Protein AF-X1AN19-F1 (afdb_monomer_lite)

InterPro domains:
  IPR000537 UbiA prenyltransferase [PF01040] (60-237)

Structure (mmCIF, N/CA/C/O backbone):
data_AF-X1AN19-F1
#
_entry.id   AF-X1AN19-F1
#
loop_
_atom_site.group_PDB
_atom_site.id
_atom_site.type_symbol
_atom_site.label_atom_id
_atom_site.label_alt_id
_atom_site.label_comp_id
_atom_site.label_asym_id
_atom_site.label_entity_id
_atom_site.label_seq_id
_atom_site.pdbx_PDB_ins_code
_atom_site.Cartn_x
_atom_site.Cartn_y
_atom_site.Cartn_z
_atom_site.occupancy
_atom_site.B_iso_or_equiv
_atom_site.auth_seq_id
_atom_site.auth_comp_id
_atom_site.auth_asym_id
_atom_site.auth_atom_id
_atom_site.pdbx_PDB_model_num
ATOM 1 N N . MET A 1 1 ? -3.938 0.640 -8.275 1.00 83.88 1 MET A N 1
ATOM 2 C CA . MET A 1 1 ? -2.640 0.939 -7.628 1.00 83.88 1 MET A CA 1
ATOM 3 C C . MET A 1 1 ? -1.463 0.338 -8.385 1.00 83.88 1 MET A C 1
ATOM 5 O O . MET A 1 1 ? -0.622 1.110 -8.818 1.00 83.88 1 MET A O 1
ATOM 9 N N . VAL A 1 2 ? -1.438 -0.974 -8.661 1.00 87.81 2 VAL A N 1
ATOM 10 C CA . VAL A 1 2 ? -0.358 -1.613 -9.455 1.00 87.81 2 VAL A CA 1
ATOM 11 C C . VAL A 1 2 ? -0.103 -0.940 -10.794 1.00 87.81 2 VAL A C 1
ATOM 13 O O . VAL A 1 2 ? 1.037 -0.604 -11.097 1.00 87.81 2 VAL A O 1
ATOM 16 N N . LEU A 1 3 ? -1.167 -0.678 -11.558 1.00 87.00 3 LEU A N 1
ATOM 17 C CA . LEU A 1 3 ? -1.049 -0.024 -12.860 1.00 87.00 3 LEU A CA 1
ATOM 18 C C . LEU A 1 3 ? -0.363 1.341 -12.760 1.00 87.00 3 LEU A C 1
ATOM 20 O O . LEU A 1 3 ? 0.486 1.643 -13.577 1.00 87.00 3 LEU A O 1
ATOM 24 N N . ILE A 1 4 ? -0.659 2.138 -11.732 1.00 83.94 4 ILE A N 1
ATOM 25 C CA . ILE A 1 4 ? -0.050 3.465 -11.558 1.00 83.94 4 ILE A CA 1
ATOM 26 C C . ILE A 1 4 ? 1.459 3.331 -11.318 1.00 83.94 4 ILE A C 1
ATOM 28 O O . ILE A 1 4 ? 2.245 4.014 -11.971 1.00 83.94 4 ILE A O 1
ATOM 32 N N . GLY A 1 5 ? 1.870 2.422 -10.427 1.00 83.44 5 GLY A N 1
ATOM 33 C CA . GLY A 1 5 ? 3.287 2.164 -10.164 1.00 83.44 5 GLY A CA 1
ATOM 34 C C . GLY A 1 5 ? 4.032 1.689 -11.412 1.00 83.44 5 GLY A C 1
ATOM 35 O O . GLY A 1 5 ? 5.100 2.204 -11.729 1.00 83.44 5 GLY A O 1
ATOM 36 N N . LEU A 1 6 ? 3.423 0.763 -12.153 1.00 88.19 6 LEU A N 1
ATOM 37 C CA . LEU A 1 6 ? 3.974 0.181 -13.374 1.00 88.19 6 LEU A CA 1
ATOM 38 C C . LEU A 1 6 ? 4.074 1.211 -14.508 1.00 88.19 6 LEU A C 1
ATOM 40 O O . LEU A 1 6 ? 5.116 1.332 -15.146 1.00 88.19 6 LEU A O 1
ATOM 44 N N . GLU A 1 7 ? 3.019 1.990 -14.741 1.00 84.44 7 GLU A N 1
ATOM 45 C CA . GLU A 1 7 ? 2.990 3.026 -15.778 1.00 84.44 7 GLU A CA 1
ATOM 46 C C . GLU A 1 7 ? 3.994 4.149 -15.491 1.00 84.44 7 GLU A C 1
ATOM 48 O O . GLU A 1 7 ? 4.582 4.701 -16.420 1.00 84.44 7 GLU A O 1
ATOM 53 N N . THR A 1 8 ? 4.247 4.451 -14.215 1.00 82.31 8 THR A N 1
ATOM 54 C CA . THR A 1 8 ? 5.239 5.461 -13.811 1.00 82.31 8 THR A CA 1
ATOM 55 C C . THR A 1 8 ? 6.673 5.002 -14.091 1.00 82.31 8 THR A C 1
ATOM 57 O O . THR A 1 8 ? 7.538 5.823 -14.383 1.00 82.31 8 THR A O 1
ATOM 60 N N . THR A 1 9 ? 6.936 3.693 -14.063 1.00 86.38 9 THR A N 1
ATOM 61 C CA . THR A 1 9 ? 8.270 3.109 -14.295 1.00 86.38 9 THR A CA 1
ATOM 62 C C . THR A 1 9 ? 8.424 2.443 -15.663 1.00 86.38 9 THR A C 1
ATOM 64 O O . THR A 1 9 ? 9.398 1.734 -15.896 1.00 86.38 9 THR A O 1
ATOM 67 N N . ARG A 1 10 ? 7.482 2.655 -16.593 1.00 84.44 10 ARG A N 1
ATOM 68 C CA . ARG A 1 10 ? 7.488 1.995 -17.9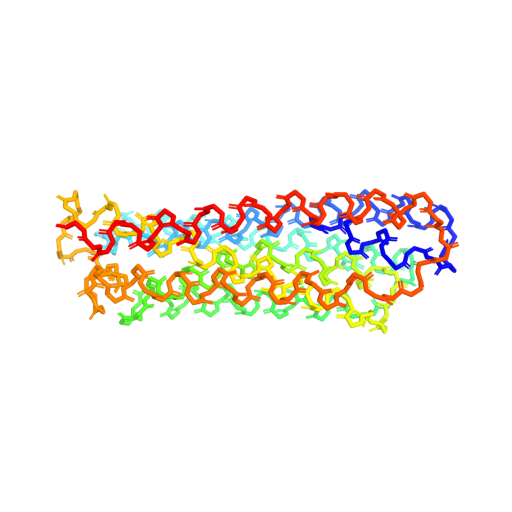14 1.00 84.44 10 ARG A CA 1
ATOM 69 C C . ARG A 1 10 ? 8.548 2.526 -18.884 1.00 84.44 10 ARG A C 1
ATOM 71 O O . ARG A 1 10 ? 8.824 1.887 -19.898 1.00 84.44 10 ARG A O 1
ATOM 78 N N . PHE A 1 11 ? 9.083 3.724 -18.646 1.00 81.81 11 PHE A N 1
ATOM 79 C CA . PHE A 1 11 ? 10.030 4.359 -19.563 1.00 81.81 11 PHE A CA 1
ATOM 80 C C . PHE A 1 11 ? 11.354 3.589 -19.576 1.00 81.81 11 PHE A C 1
ATOM 82 O O . PHE A 1 11 ? 11.909 3.286 -18.527 1.00 81.81 11 PHE A O 1
ATOM 89 N N . GLY A 1 12 ? 11.844 3.244 -20.769 1.00 78.31 12 GLY A N 1
ATOM 90 C CA . GLY A 1 12 ? 13.026 2.388 -20.929 1.00 78.31 12 GLY A CA 1
ATOM 91 C C . GLY A 1 12 ? 12.743 0.884 -20.817 1.00 78.31 12 GLY A C 1
ATOM 92 O O . GLY A 1 12 ? 13.653 0.082 -21.006 1.00 78.31 12 GLY A O 1
ATOM 93 N N . VAL A 1 13 ? 11.489 0.482 -20.579 1.00 85.38 13 VAL A N 1
ATOM 94 C CA . VAL A 1 13 ? 11.066 -0.923 -20.560 1.00 85.38 13 VAL A CA 1
ATOM 95 C C . VAL A 1 13 ? 10.380 -1.271 -21.881 1.00 85.38 13 VAL A C 1
ATOM 97 O O . VAL A 1 13 ? 9.503 -0.552 -22.357 1.00 85.38 13 VAL A O 1
ATOM 100 N N . GLY A 1 14 ? 10.762 -2.394 -22.496 1.00 87.69 14 GLY A N 1
ATOM 101 C CA . GLY A 1 14 ? 10.142 -2.852 -23.742 1.00 87.69 14 GLY A CA 1
ATOM 102 C C . GLY A 1 14 ? 8.632 -3.087 -23.591 1.00 87.69 14 GLY A C 1
ATOM 103 O O . GLY A 1 14 ? 8.189 -3.696 -22.617 1.00 87.69 14 GLY A O 1
ATOM 104 N N . ILE A 1 15 ? 7.837 -2.666 -24.583 1.00 87.25 15 ILE A N 1
ATOM 105 C CA . ILE A 1 15 ? 6.357 -2.722 -24.553 1.00 87.25 15 ILE A CA 1
ATOM 106 C C . ILE A 1 15 ? 5.830 -4.133 -24.237 1.00 87.25 15 ILE A C 1
ATOM 108 O O . ILE A 1 15 ? 4.848 -4.279 -23.511 1.00 87.25 15 ILE A O 1
ATOM 112 N N . GLY A 1 16 ? 6.483 -5.182 -24.752 1.00 89.50 16 GLY A N 1
ATOM 113 C CA . GLY A 1 16 ? 6.118 -6.571 -24.451 1.00 89.50 16 GLY A CA 1
ATOM 114 C C . GLY A 1 16 ? 6.233 -6.907 -22.961 1.00 89.50 16 GLY A C 1
ATOM 115 O O . GLY A 1 16 ? 5.308 -7.478 -22.387 1.00 89.50 16 GLY A O 1
ATOM 116 N N . ARG A 1 17 ? 7.320 -6.469 -22.314 1.00 89.88 17 ARG A N 1
ATOM 117 C CA . ARG A 1 17 ? 7.553 -6.664 -20.876 1.00 89.88 17 ARG A CA 1
ATOM 118 C C . ARG A 1 17 ? 6.556 -5.874 -20.033 1.00 89.88 17 ARG A C 1
ATOM 120 O O . ARG A 1 17 ? 6.001 -6.427 -19.094 1.00 89.88 17 ARG A O 1
ATOM 127 N N . VAL A 1 18 ? 6.250 -4.632 -20.417 1.00 90.81 18 VAL A N 1
ATOM 128 C CA . VAL A 1 18 ? 5.213 -3.816 -19.757 1.00 90.81 18 VAL A CA 1
ATOM 129 C C . VAL A 1 18 ? 3.860 -4.535 -19.775 1.00 90.81 18 VAL A C 1
ATOM 131 O O . VAL A 1 18 ? 3.228 -4.669 -18.731 1.00 90.81 18 VAL A O 1
ATOM 134 N N . LYS A 1 19 ? 3.434 -5.068 -20.930 1.00 92.56 19 LYS A N 1
ATOM 135 C CA . LYS A 1 19 ? 2.165 -5.811 -21.048 1.00 92.56 19 LYS A CA 1
ATOM 136 C C . LYS A 1 19 ? 2.127 -7.040 -20.141 1.00 92.56 19 LYS A C 1
ATOM 138 O O . LYS A 1 19 ? 1.146 -7.248 -19.436 1.00 92.56 19 LYS A O 1
ATOM 143 N N . ILE A 1 20 ? 3.193 -7.837 -20.137 1.00 93.94 20 ILE A N 1
ATOM 144 C CA . ILE A 1 20 ? 3.296 -9.028 -19.284 1.00 93.94 20 ILE A CA 1
ATOM 145 C C . ILE A 1 20 ? 3.242 -8.639 -17.801 1.00 93.94 20 ILE A C 1
ATOM 147 O O . ILE A 1 20 ? 2.456 -9.219 -17.050 1.00 93.94 20 ILE A O 1
ATOM 151 N N . ASN A 1 21 ? 3.990 -7.605 -17.407 1.00 95.12 21 ASN A N 1
ATOM 152 C CA . ASN A 1 21 ? 3.989 -7.082 -16.044 1.00 95.12 21 ASN A CA 1
ATOM 153 C C . ASN A 1 21 ? 2.599 -6.583 -15.622 1.00 95.12 21 ASN A C 1
ATOM 155 O O . ASN A 1 21 ? 2.219 -6.757 -14.467 1.00 95.12 21 ASN A O 1
ATOM 159 N N . VAL A 1 22 ? 1.817 -6.004 -16.540 1.00 94.44 22 VAL A N 1
ATOM 160 C CA . VAL A 1 22 ? 0.433 -5.590 -16.264 1.00 94.44 22 VAL A CA 1
ATOM 161 C C . VAL A 1 22 ? -0.437 -6.801 -15.937 1.00 94.44 22 VAL A C 1
ATOM 163 O O . VAL A 1 22 ? -1.147 -6.769 -14.931 1.00 94.44 22 VAL A O 1
ATOM 166 N N . TYR A 1 23 ? -0.367 -7.870 -16.735 1.00 94.94 23 TYR A N 1
ATOM 167 C CA . TYR A 1 23 ? -1.176 -9.073 -16.519 1.00 94.94 23 TYR A CA 1
ATOM 168 C C . TYR A 1 23 ? -0.782 -9.813 -15.239 1.00 94.94 23 TYR A C 1
ATOM 170 O O . TYR A 1 23 ? -1.613 -9.980 -14.344 1.00 94.94 23 TYR A O 1
ATOM 178 N N . TYR A 1 24 ? 0.484 -10.220 -15.123 1.00 95.75 24 TYR A N 1
ATOM 179 C CA . TYR A 1 24 ? 0.959 -10.973 -13.962 1.00 95.75 24 TYR A CA 1
ATOM 180 C C . TYR A 1 24 ? 0.938 -10.121 -12.698 1.00 95.75 24 TYR A C 1
ATOM 182 O O . TYR A 1 24 ? 0.422 -10.562 -11.676 1.00 95.75 24 TYR A O 1
ATOM 190 N N . GLY A 1 25 ? 1.438 -8.887 -12.764 1.00 95.00 25 GLY A N 1
ATOM 191 C CA . GLY A 1 25 ? 1.498 -7.990 -11.614 1.00 95.00 25 GLY A CA 1
ATOM 192 C C . GLY A 1 25 ? 0.122 -7.678 -11.037 1.00 95.00 25 GLY A C 1
ATOM 193 O O . GLY A 1 25 ? -0.075 -7.766 -9.827 1.00 95.00 25 GLY A O 1
ATOM 194 N N . SER A 1 26 ? -0.862 -7.364 -11.885 1.00 95.19 26 SER A N 1
ATOM 195 C CA . SER A 1 26 ? -2.222 -7.093 -11.402 1.00 95.19 26 SER A CA 1
ATOM 196 C C . SER A 1 26 ? -2.858 -8.342 -10.794 1.00 95.19 26 SER A C 1
ATOM 198 O O . SER A 1 26 ? -3.479 -8.252 -9.737 1.00 95.19 26 SER A O 1
ATOM 200 N N . PHE A 1 27 ? -2.673 -9.508 -11.419 1.00 96.50 27 PHE A N 1
ATOM 201 C CA . PHE A 1 27 ? -3.235 -10.762 -10.923 1.00 96.50 27 PHE A CA 1
ATOM 202 C C . PHE A 1 27 ? -2.618 -11.192 -9.585 1.00 96.50 27 PHE A C 1
ATOM 204 O O . PHE A 1 27 ? -3.345 -11.472 -8.633 1.00 96.50 27 PHE A O 1
ATOM 211 N N . ILE A 1 28 ? -1.286 -11.156 -9.477 1.00 96.69 28 ILE A N 1
ATOM 212 C CA . ILE A 1 28 ? -0.553 -11.443 -8.236 1.00 96.69 28 ILE A CA 1
ATOM 213 C C . ILE A 1 28 ? -1.021 -10.504 -7.119 1.00 96.69 28 ILE A C 1
ATOM 215 O O . ILE A 1 28 ? -1.342 -10.962 -6.023 1.00 96.69 28 ILE A O 1
ATOM 219 N N . PHE A 1 29 ? -1.138 -9.203 -7.403 1.00 95.12 29 PHE A N 1
ATOM 220 C CA . PHE A 1 29 ? -1.606 -8.227 -6.421 1.00 95.12 29 PHE A CA 1
ATOM 221 C C . PHE A 1 29 ? -3.043 -8.474 -5.953 1.00 95.12 29 PHE A C 1
ATOM 223 O O . PHE A 1 29 ? -3.323 -8.305 -4.771 1.00 95.12 29 PHE A O 1
ATOM 230 N N . VAL A 1 30 ? -3.956 -8.894 -6.835 1.00 94.62 30 VAL A N 1
ATOM 231 C CA . VAL A 1 30 ? -5.330 -9.238 -6.431 1.00 94.62 30 VAL A CA 1
ATOM 232 C C . VAL A 1 30 ? -5.329 -10.409 -5.448 1.00 94.62 30 VAL A C 1
ATOM 234 O O . VAL A 1 30 ? -6.004 -10.332 -4.427 1.00 94.62 30 VAL A O 1
ATOM 237 N N . LEU A 1 31 ? -4.544 -11.461 -5.697 1.00 95.56 31 LEU A N 1
ATOM 238 C CA . LEU A 1 31 ? -4.446 -12.611 -4.785 1.00 95.56 31 LEU A CA 1
ATOM 239 C C . LEU A 1 31 ? -3.883 -12.213 -3.409 1.00 95.56 31 LEU A C 1
ATOM 241 O O . LEU A 1 31 ? -4.396 -12.624 -2.371 1.00 95.56 31 LEU A O 1
ATOM 245 N N . ILE A 1 32 ? -2.863 -11.358 -3.410 1.00 94.12 32 ILE A N 1
ATOM 246 C CA . ILE A 1 32 ? -2.268 -10.716 -2.228 1.00 94.12 32 ILE A CA 1
ATOM 247 C C . ILE A 1 32 ? -3.304 -9.900 -1.456 1.00 94.12 32 ILE A C 1
ATOM 249 O O . ILE A 1 32 ? -3.436 -10.059 -0.244 1.00 94.12 32 ILE A O 1
ATOM 253 N N . ALA A 1 33 ? -4.079 -9.068 -2.150 1.00 91.75 33 ALA A N 1
ATOM 254 C CA . ALA A 1 33 ? -5.129 -8.264 -1.540 1.00 91.75 33 ALA A CA 1
ATOM 255 C C . ALA A 1 33 ? -6.236 -9.146 -0.943 1.00 91.75 33 ALA A C 1
ATOM 257 O O . ALA A 1 33 ? -6.665 -8.895 0.180 1.00 91.75 33 ALA A O 1
ATOM 258 N N . ILE A 1 34 ? -6.654 -10.210 -1.640 1.00 92.62 34 ILE A N 1
ATOM 259 C CA . ILE A 1 34 ? -7.619 -11.192 -1.120 1.00 92.62 34 ILE A CA 1
ATOM 260 C C . ILE A 1 34 ? -7.079 -11.832 0.160 1.00 92.62 34 ILE A C 1
ATOM 262 O O . ILE A 1 34 ? -7.773 -11.825 1.174 1.00 92.62 34 ILE A O 1
ATOM 266 N N . SER A 1 35 ? -5.834 -12.319 0.146 1.00 93.38 35 SER A N 1
ATOM 267 C CA . SER A 1 35 ? -5.190 -12.874 1.341 1.00 93.38 35 SER A CA 1
ATOM 268 C C . SER A 1 35 ? -5.214 -11.884 2.508 1.00 93.38 35 SER A C 1
ATOM 270 O O . SER A 1 35 ? -5.641 -12.236 3.607 1.00 93.38 35 SER A O 1
ATOM 272 N N . GLY A 1 36 ? -4.822 -10.630 2.274 1.00 90.19 36 GLY A N 1
ATOM 273 C CA . GLY A 1 36 ? -4.802 -9.619 3.325 1.00 90.19 36 GLY A CA 1
ATOM 274 C C . GLY A 1 36 ? -6.179 -9.253 3.864 1.00 90.19 36 GLY A C 1
ATOM 275 O O . GLY A 1 36 ? -6.334 -9.075 5.071 1.00 90.19 36 GLY A O 1
ATOM 276 N N . MET A 1 37 ? -7.201 -9.217 3.009 1.00 89.69 37 MET A N 1
ATOM 277 C CA . MET A 1 37 ? -8.582 -8.998 3.441 1.00 89.69 37 MET A CA 1
ATOM 278 C C . MET A 1 37 ? -9.105 -10.143 4.316 1.00 89.69 37 MET A C 1
ATOM 280 O O . MET A 1 37 ? -9.861 -9.891 5.253 1.00 89.69 37 MET A O 1
ATOM 284 N N . ILE A 1 38 ? -8.667 -11.381 4.068 1.00 90.38 38 ILE A N 1
ATOM 285 C CA . ILE A 1 38 ? -8.981 -12.534 4.924 1.00 90.38 38 ILE A CA 1
ATOM 286 C C . ILE A 1 38 ? -8.323 -12.376 6.307 1.00 90.38 38 ILE A C 1
ATOM 288 O O . ILE A 1 38 ? -8.979 -12.603 7.323 1.00 90.38 38 ILE A O 1
ATOM 292 N N . VAL A 1 39 ? -7.067 -11.911 6.374 1.00 87.62 39 VAL A N 1
ATOM 293 C CA . VAL A 1 39 ? -6.401 -11.592 7.655 1.00 87.62 39 VAL A CA 1
ATOM 294 C C . VAL A 1 39 ? -7.172 -10.515 8.422 1.00 87.62 39 VAL A C 1
ATOM 296 O O . VAL A 1 39 ? -7.437 -10.667 9.612 1.00 87.62 39 VAL A O 1
ATOM 299 N N . VAL A 1 40 ? -7.584 -9.445 7.739 1.00 85.75 40 VAL A N 1
ATOM 300 C CA . VAL A 1 40 ? -8.386 -8.361 8.330 1.00 85.75 40 VAL A CA 1
ATOM 301 C C . VAL A 1 40 ? -9.725 -8.875 8.859 1.00 85.75 40 VAL A C 1
ATOM 303 O O . VAL A 1 40 ? -10.151 -8.458 9.934 1.00 85.75 40 VAL A O 1
ATOM 306 N N . PHE A 1 41 ? -10.387 -9.780 8.134 1.00 84.81 41 PHE A N 1
ATOM 307 C CA . PHE A 1 41 ? -11.631 -10.405 8.585 1.00 84.81 41 PHE A CA 1
ATOM 308 C C . PHE A 1 41 ? -11.430 -11.159 9.907 1.00 84.81 41 PHE A C 1
ATOM 310 O O . PHE A 1 41 ? -12.198 -10.967 10.848 1.00 84.81 41 PHE A O 1
ATOM 317 N N . LEU A 1 42 ? -10.343 -11.926 10.018 1.00 81.94 42 LEU A N 1
ATOM 318 C CA . LEU A 1 42 ? -10.014 -12.684 11.225 1.00 81.94 42 LEU A CA 1
ATOM 319 C C . LEU A 1 42 ? -9.666 -11.792 12.428 1.00 81.94 42 LEU A C 1
ATOM 321 O O . LEU A 1 42 ? -9.943 -12.166 13.566 1.00 81.94 42 LEU A O 1
ATOM 325 N N . LEU A 1 43 ? -9.087 -10.610 12.192 1.00 77.56 43 LEU A N 1
ATOM 326 C CA . LEU A 1 43 ? -8.814 -9.624 13.246 1.00 77.56 43 LEU A CA 1
ATOM 327 C C . LEU A 1 43 ? -10.087 -8.954 13.789 1.00 77.56 43 LEU A C 1
ATOM 329 O O . LEU A 1 43 ? -10.090 -8.500 14.935 1.00 77.56 43 LEU A O 1
ATOM 333 N N . LYS A 1 44 ? -11.160 -8.892 12.988 1.00 74.69 44 LYS A N 1
ATOM 334 C CA . LYS A 1 44 ? -12.452 -8.326 13.407 1.00 74.69 44 LYS A CA 1
ATOM 335 C C . LYS A 1 44 ? -13.269 -9.283 14.275 1.00 74.69 44 LYS A C 1
ATOM 337 O O . LYS A 1 44 ? -14.029 -8.826 15.125 1.00 74.69 44 LYS A O 1
ATOM 342 N N . GLU A 1 45 ? -13.155 -10.593 14.067 1.00 68.38 45 GLU A N 1
ATOM 343 C CA . GLU A 1 45 ? -13.954 -11.569 14.814 1.00 68.38 45 GLU A CA 1
ATOM 344 C C . GLU A 1 45 ? -13.471 -11.740 16.267 1.00 68.38 45 GLU A C 1
ATOM 346 O O . GLU A 1 45 ? -12.273 -11.780 16.555 1.00 68.38 45 GLU A O 1
ATOM 351 N N . LYS A 1 46 ? -14.420 -11.858 17.211 1.00 60.72 46 LYS A N 1
ATOM 352 C CA . LYS A 1 46 ? -14.111 -12.245 18.598 1.00 60.72 46 LYS A CA 1
ATOM 353 C C . LYS A 1 46 ? -13.512 -13.658 18.627 1.00 60.72 46 LYS A C 1
ATOM 355 O O . LYS A 1 46 ? -13.979 -14.513 17.870 1.00 60.72 46 LYS A O 1
ATOM 360 N N . PRO A 1 47 ? -12.591 -13.954 19.564 1.00 58.94 47 PRO A N 1
ATOM 361 C CA . PRO A 1 47 ? -12.292 -15.338 19.905 1.00 58.94 47 PRO A CA 1
ATOM 362 C C . PRO A 1 47 ? -13.595 -16.008 20.366 1.00 58.94 47 PRO A C 1
ATOM 364 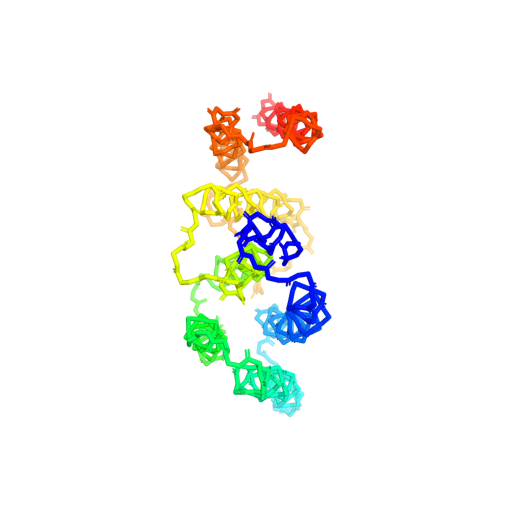O O . PRO A 1 47 ? -14.263 -15.537 21.286 1.00 58.94 47 PRO A O 1
ATOM 367 N N . ARG A 1 48 ? -13.999 -17.059 19.659 1.00 58.38 48 ARG A N 1
ATOM 368 C CA . ARG A 1 48 ? -15.216 -17.842 19.911 1.00 58.38 48 ARG A CA 1
ATOM 369 C C . ARG A 1 48 ? -14.823 -19.232 20.440 1.00 58.38 48 ARG A C 1
ATOM 371 O O . ARG A 1 48 ? -13.674 -19.641 20.280 1.00 58.38 48 ARG A O 1
ATOM 378 N N . ASP A 1 49 ? -15.787 -19.939 21.038 1.00 60.81 49 ASP A N 1
ATOM 379 C CA . ASP A 1 49 ? -15.669 -21.307 21.583 1.00 60.81 49 ASP A CA 1
ATOM 380 C C . ASP A 1 49 ? -14.954 -22.306 20.650 1.00 60.81 49 ASP A C 1
ATOM 382 O O . ASP A 1 49 ? -14.808 -22.067 19.453 1.00 60.81 49 ASP A O 1
ATOM 386 N N . GLU A 1 50 ? -14.577 -23.486 21.161 1.00 60.44 50 GLU A N 1
ATOM 387 C CA . GLU A 1 50 ? -13.829 -24.539 20.439 1.00 60.44 50 GLU A CA 1
ATOM 388 C C . GLU A 1 50 ? -14.285 -24.810 18.990 1.00 60.44 50 GLU A C 1
ATOM 390 O O . GLU A 1 50 ? -13.444 -25.026 18.114 1.00 60.44 50 GLU A O 1
ATOM 395 N N . LYS A 1 51 ? -15.592 -24.741 18.687 1.00 59.03 51 LYS A N 1
ATOM 396 C CA . LYS A 1 51 ? -16.109 -24.881 17.309 1.00 59.03 51 LYS A CA 1
ATOM 397 C C . LYS A 1 51 ? -15.600 -23.798 16.356 1.00 59.03 51 LYS A C 1
ATOM 399 O O . LYS A 1 51 ? -15.343 -24.089 15.191 1.00 59.03 51 LYS A O 1
ATOM 404 N N . ALA A 1 52 ? -15.419 -22.570 16.815 1.00 65.25 52 ALA A N 1
ATOM 405 C CA . ALA A 1 52 ? -14.928 -21.479 15.987 1.00 65.25 52 ALA A CA 1
ATOM 406 C C . ALA A 1 52 ? -13.421 -21.539 15.726 1.00 65.25 52 ALA A C 1
ATOM 408 O O . ALA A 1 52 ? -12.972 -21.050 14.694 1.00 65.25 52 ALA A O 1
ATOM 409 N N . ARG A 1 53 ? -12.653 -22.236 16.572 1.00 70.75 53 ARG A N 1
ATOM 410 C CA . ARG A 1 53 ? -11.229 -22.498 16.314 1.00 70.75 53 ARG A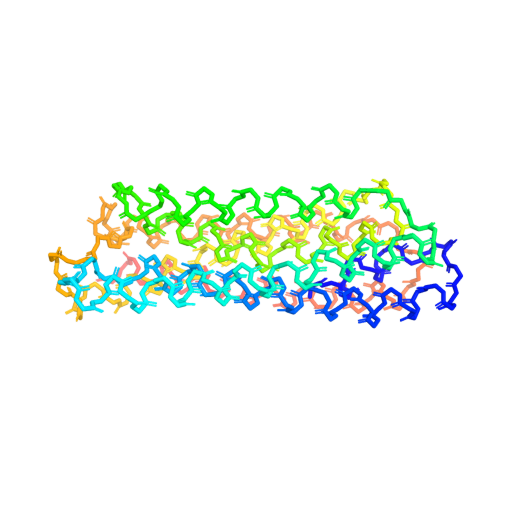 CA 1
ATOM 411 C C . ARG A 1 53 ? -11.014 -23.306 15.028 1.00 70.75 53 ARG A C 1
ATOM 413 O O . ARG A 1 53 ? -10.013 -23.124 14.339 1.00 70.75 53 ARG A O 1
ATOM 420 N N . SER A 1 54 ? -11.973 -24.168 14.676 1.00 74.44 54 SER A N 1
ATOM 421 C CA . SER A 1 54 ? -11.958 -24.896 13.400 1.00 74.44 54 SER A CA 1
ATOM 422 C C . SER A 1 54 ? -12.199 -23.977 12.194 1.00 74.44 54 SER A C 1
ATOM 424 O O . SER A 1 54 ? -11.546 -24.134 11.165 1.00 74.44 54 SER A O 1
ATOM 426 N N . ILE A 1 55 ? -13.067 -22.971 12.340 1.00 78.75 55 ILE A N 1
ATOM 427 C CA . ILE A 1 55 ? -13.363 -21.976 11.301 1.00 78.75 55 ILE A CA 1
ATOM 428 C C . ILE A 1 55 ? -12.158 -21.050 11.101 1.00 78.75 55 ILE A C 1
ATOM 430 O O . ILE A 1 55 ? -11.748 -20.824 9.965 1.00 78.75 55 ILE A O 1
ATOM 434 N N . ASP A 1 56 ? -11.529 -20.600 12.189 1.00 82.69 56 ASP A N 1
ATOM 435 C CA . ASP A 1 56 ? -10.297 -19.805 12.145 1.00 82.69 56 ASP A CA 1
ATOM 436 C C . ASP A 1 56 ? -9.184 -20.511 11.365 1.00 82.69 56 ASP A C 1
ATOM 438 O O . ASP A 1 56 ? -8.548 -19.909 10.504 1.00 82.69 56 ASP A O 1
ATOM 442 N N . MET A 1 57 ? -8.970 -21.806 11.619 1.00 84.19 57 MET A N 1
ATOM 443 C CA . MET A 1 57 ? -7.973 -22.602 10.894 1.00 84.19 57 MET A CA 1
ATOM 444 C C . MET A 1 57 ? -8.264 -22.664 9.394 1.00 84.19 57 MET A C 1
ATOM 446 O O . MET A 1 57 ? -7.340 -22.564 8.586 1.00 84.19 57 MET A O 1
ATOM 450 N N . VAL A 1 58 ? -9.535 -22.787 9.002 1.00 87.44 58 VAL A N 1
ATOM 451 C CA . VAL A 1 58 ? -9.940 -22.754 7.590 1.00 87.44 58 VAL A CA 1
ATOM 452 C C . VAL A 1 58 ? -9.641 -21.383 6.977 1.00 87.44 58 VAL A C 1
ATOM 454 O O . VAL A 1 58 ? -9.026 -21.315 5.915 1.00 87.44 58 VAL A O 1
ATOM 457 N N . ILE A 1 59 ? -9.996 -20.294 7.662 1.00 87.56 59 ILE A N 1
ATOM 458 C CA . ILE A 1 59 ? -9.739 -18.911 7.225 1.00 87.56 59 ILE A CA 1
ATOM 459 C C . ILE A 1 59 ? -8.232 -18.659 7.053 1.00 87.56 59 ILE A C 1
ATOM 461 O O . ILE A 1 59 ? -7.800 -18.171 6.006 1.00 87.56 59 ILE A O 1
ATOM 465 N N . ILE A 1 60 ? -7.419 -19.052 8.039 1.00 89.94 60 ILE A N 1
ATOM 466 C CA . ILE A 1 60 ? -5.952 -18.952 7.991 1.00 89.94 60 ILE A CA 1
ATOM 467 C C . ILE A 1 60 ? -5.402 -19.756 6.812 1.00 89.94 60 ILE A C 1
ATOM 469 O O . ILE A 1 60 ? -4.562 -19.254 6.066 1.00 89.94 60 ILE A O 1
ATOM 473 N N . THR A 1 61 ? -5.902 -20.976 6.608 1.00 91.94 61 THR A N 1
ATOM 474 C CA . THR A 1 61 ? -5.475 -21.839 5.500 1.00 91.94 61 THR A CA 1
ATOM 475 C C . THR A 1 61 ? -5.786 -21.198 4.150 1.00 91.94 61 THR A C 1
ATOM 477 O O . THR A 1 61 ? -4.924 -21.191 3.275 1.00 91.94 61 THR A O 1
ATOM 480 N N . PHE A 1 62 ? -6.968 -20.598 3.975 1.00 93.44 62 PHE A N 1
ATOM 481 C CA . PHE A 1 62 ? -7.306 -19.875 2.747 1.00 93.44 62 PHE A CA 1
ATOM 482 C C . PHE A 1 62 ? -6.416 -18.649 2.530 1.00 93.44 62 PHE A C 1
ATOM 484 O O . PHE A 1 62 ? -5.914 -18.466 1.423 1.00 93.44 62 PHE A O 1
ATOM 491 N N . SER A 1 63 ? -6.168 -17.837 3.564 1.00 93.12 63 SER A N 1
ATOM 492 C CA . SER A 1 63 ? -5.239 -16.701 3.463 1.00 93.12 63 SER A CA 1
ATOM 493 C C . SER A 1 63 ? -3.840 -17.165 3.043 1.00 93.12 63 SER A C 1
ATOM 495 O O . SER A 1 63 ? -3.297 -16.678 2.049 1.00 93.12 63 SER A O 1
ATOM 497 N N . ALA A 1 64 ? -3.295 -18.177 3.723 1.00 94.50 64 ALA A N 1
ATOM 498 C CA . ALA A 1 64 ? -1.992 -18.751 3.403 1.00 94.50 64 ALA A CA 1
ATOM 499 C C . ALA A 1 64 ? -1.947 -19.346 1.986 1.00 94.50 64 ALA A C 1
ATOM 501 O O . ALA A 1 64 ? -0.948 -19.181 1.290 1.00 94.50 64 ALA A O 1
ATOM 502 N N . LEU A 1 65 ? -3.030 -19.984 1.531 1.00 96.31 65 LEU A N 1
ATOM 503 C CA . LEU A 1 65 ? -3.152 -20.526 0.179 1.00 96.31 65 LEU A CA 1
ATOM 504 C C . LEU A 1 65 ? -3.108 -19.415 -0.876 1.00 96.31 65 LEU A C 1
ATOM 506 O O . LEU A 1 65 ? -2.309 -19.497 -1.807 1.00 96.31 65 LEU A O 1
ATOM 510 N N . PHE A 1 66 ? -3.921 -18.364 -0.730 1.00 96.44 66 PHE A N 1
ATOM 511 C CA . PHE A 1 66 ? -3.926 -17.234 -1.665 1.00 96.44 66 PHE A CA 1
ATOM 512 C C . PHE A 1 66 ? -2.568 -16.535 -1.711 1.00 96.44 66 PHE A C 1
ATOM 514 O O . PHE A 1 66 ? -2.057 -16.264 -2.799 1.00 96.44 66 PHE A O 1
ATOM 521 N N . TYR A 1 67 ? -1.952 -16.302 -0.548 1.00 96.31 67 TYR A N 1
ATOM 522 C CA . TYR A 1 67 ? -0.606 -15.746 -0.476 1.00 96.31 67 TYR A CA 1
ATOM 523 C C . TYR A 1 67 ? 0.431 -16.665 -1.133 1.00 96.31 67 TYR A C 1
ATOM 525 O O . TYR A 1 67 ? 1.241 -16.200 -1.929 1.00 96.31 67 TYR A O 1
ATOM 533 N N . GLY A 1 68 ? 0.392 -17.968 -0.847 1.00 97.38 68 GLY A N 1
ATOM 534 C CA . GLY A 1 68 ? 1.321 -18.954 -1.397 1.00 97.38 68 GLY A CA 1
ATOM 535 C C . GLY A 1 68 ? 1.233 -19.061 -2.919 1.00 97.38 68 GLY A C 1
ATOM 536 O O . GLY A 1 68 ? 2.263 -19.058 -3.591 1.00 97.38 68 GLY A O 1
ATOM 537 N N . ILE A 1 69 ? 0.016 -19.067 -3.476 1.00 97.75 69 ILE A N 1
ATOM 538 C CA . ILE A 1 69 ? -0.204 -19.023 -4.930 1.00 97.75 69 ILE A CA 1
ATOM 539 C C . ILE A 1 69 ? 0.346 -17.715 -5.504 1.00 97.75 69 ILE A C 1
ATOM 541 O O . ILE A 1 69 ? 1.067 -17.742 -6.500 1.00 97.75 69 ILE A O 1
ATOM 545 N N . ALA A 1 70 ? 0.055 -16.573 -4.876 1.00 97.25 70 ALA A N 1
ATOM 546 C CA . ALA A 1 70 ? 0.540 -15.277 -5.342 1.00 97.25 70 ALA A CA 1
ATOM 547 C C . ALA A 1 70 ? 2.073 -15.192 -5.329 1.00 97.25 70 ALA A C 1
ATOM 549 O O . ALA A 1 70 ? 2.677 -14.736 -6.299 1.00 97.25 70 ALA A O 1
ATOM 550 N N . PHE A 1 71 ? 2.705 -15.668 -4.255 1.00 97.56 71 PHE A N 1
ATOM 551 C CA . PHE A 1 71 ? 4.154 -15.689 -4.106 1.00 97.56 71 PHE A CA 1
ATOM 552 C C . PHE A 1 71 ? 4.803 -16.662 -5.096 1.00 97.56 71 PHE A C 1
ATOM 554 O O . PHE A 1 71 ? 5.772 -16.302 -5.758 1.00 97.56 71 PHE A O 1
ATOM 561 N N . GLY A 1 72 ? 4.239 -17.860 -5.277 1.00 97.75 72 GLY A N 1
ATOM 562 C CA . GLY A 1 72 ? 4.704 -18.826 -6.276 1.00 97.75 72 GLY A CA 1
ATOM 563 C C . GLY A 1 72 ? 4.611 -18.285 -7.705 1.00 97.75 72 GLY A C 1
ATOM 564 O O . GLY A 1 72 ? 5.570 -18.388 -8.470 1.00 97.75 72 GLY A O 1
ATOM 565 N N . LEU A 1 73 ? 3.499 -17.625 -8.048 1.00 97.69 73 LEU A N 1
ATOM 566 C CA . LEU A 1 73 ? 3.343 -16.933 -9.329 1.00 97.69 73 LEU A CA 1
ATOM 567 C C . LEU A 1 73 ? 4.331 -15.778 -9.483 1.00 97.69 73 LEU A C 1
ATOM 569 O O . LEU A 1 73 ? 4.845 -15.575 -10.579 1.00 97.69 73 LEU A O 1
ATOM 573 N N . ALA A 1 74 ? 4.628 -15.043 -8.410 1.00 97.31 74 ALA A N 1
ATOM 574 C CA . ALA A 1 74 ? 5.634 -13.991 -8.438 1.00 97.31 74 ALA A CA 1
ATOM 575 C C . ALA A 1 74 ? 7.037 -14.548 -8.685 1.00 97.31 74 ALA A C 1
ATOM 577 O O . ALA A 1 74 ? 7.751 -14.002 -9.518 1.00 97.31 74 ALA A O 1
ATOM 578 N N . VAL A 1 75 ? 7.413 -15.653 -8.031 1.00 98.00 75 VAL A N 1
ATOM 579 C CA . VAL A 1 75 ? 8.692 -16.342 -8.267 1.00 98.00 75 VAL A CA 1
ATOM 580 C C . VAL A 1 75 ? 8.786 -16.807 -9.718 1.00 98.00 75 VAL A C 1
ATOM 582 O O . VAL A 1 75 ? 9.773 -16.512 -10.389 1.00 98.00 75 VAL A O 1
ATOM 585 N N . TYR A 1 76 ? 7.741 -17.468 -10.227 1.00 97.62 76 TYR A N 1
ATOM 586 C CA . TYR A 1 76 ? 7.679 -17.873 -11.630 1.00 97.62 76 TYR A CA 1
ATOM 587 C C . TYR A 1 76 ? 7.815 -16.672 -12.572 1.00 97.62 76 TYR A C 1
ATOM 589 O O . TYR A 1 76 ? 8.644 -16.698 -13.474 1.00 97.62 76 TYR A O 1
ATOM 597 N N . HIS A 1 77 ? 7.050 -15.604 -12.341 1.00 96.69 77 HIS A N 1
ATOM 598 C CA . HIS A 1 77 ? 7.078 -14.388 -13.149 1.00 96.69 77 HIS A CA 1
ATOM 599 C C . HIS A 1 77 ? 8.467 -13.728 -13.138 1.00 96.69 77 HIS A C 1
ATOM 601 O O . HIS A 1 77 ? 8.982 -13.362 -14.193 1.00 96.69 77 HIS A O 1
ATOM 607 N N . THR A 1 78 ? 9.111 -13.642 -11.971 1.00 96.44 78 THR A N 1
ATOM 608 C CA . THR A 1 78 ? 10.466 -13.098 -11.832 1.00 96.44 78 THR A CA 1
ATOM 609 C C . THR A 1 78 ? 11.490 -13.923 -12.605 1.00 96.44 78 THR A C 1
ATOM 611 O O . THR A 1 78 ? 12.292 -13.347 -13.334 1.00 96.44 78 THR A O 1
ATOM 614 N N . ILE A 1 79 ? 11.447 -15.254 -12.507 1.00 96.69 79 ILE A N 1
ATOM 615 C CA . ILE A 1 79 ? 12.398 -16.137 -13.199 1.00 96.69 79 ILE A CA 1
ATOM 616 C C . ILE A 1 79 ? 12.133 -16.157 -14.711 1.00 96.69 79 ILE A C 1
ATOM 618 O O . ILE A 1 79 ? 13.055 -15.965 -15.501 1.00 96.69 79 ILE A O 1
ATOM 622 N N . ALA A 1 80 ? 10.879 -16.354 -15.127 1.00 95.69 80 ALA A N 1
ATOM 623 C CA . ALA A 1 80 ? 10.502 -16.518 -16.531 1.00 95.69 80 ALA A CA 1
ATOM 624 C C . ALA A 1 80 ? 10.762 -15.261 -17.376 1.00 95.69 80 ALA A C 1
ATOM 626 O O . ALA A 1 80 ? 11.080 -15.374 -18.558 1.00 95.69 80 ALA A O 1
ATOM 627 N N . TYR A 1 81 ? 10.650 -14.072 -16.775 1.00 92.94 81 TYR A N 1
ATOM 628 C CA . TYR A 1 81 ? 10.839 -12.791 -17.462 1.00 92.94 81 TYR A CA 1
ATOM 629 C C . TYR A 1 81 ? 12.080 -12.022 -16.996 1.00 92.94 81 TYR A C 1
ATOM 631 O O . TYR A 1 81 ? 12.225 -10.845 -17.332 1.00 92.94 81 TYR A O 1
ATOM 639 N N . ASN A 1 82 ? 12.977 -12.688 -16.256 1.00 91.62 82 ASN A N 1
ATOM 640 C CA . ASN A 1 82 ? 14.234 -12.138 -15.747 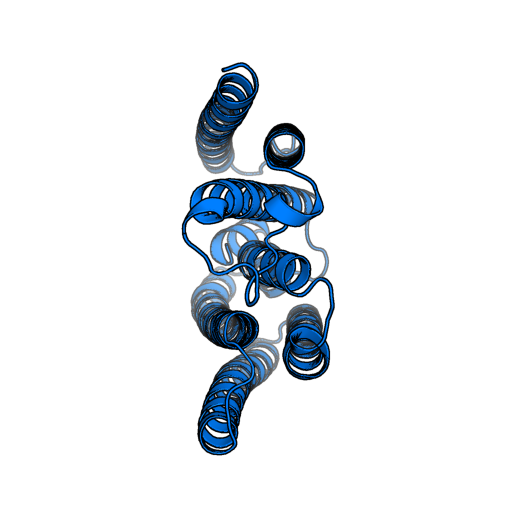1.00 91.62 82 ASN A CA 1
ATOM 641 C C . ASN A 1 82 ? 14.048 -10.764 -15.071 1.00 91.62 82 ASN A C 1
ATOM 643 O O . ASN A 1 82 ? 14.685 -9.769 -15.432 1.00 91.62 82 ASN A O 1
ATOM 647 N N . LEU A 1 83 ? 13.091 -10.693 -14.141 1.00 91.88 83 LEU A N 1
ATOM 648 C CA . LEU A 1 83 ? 12.850 -9.498 -13.336 1.00 91.88 83 LEU A CA 1
ATOM 649 C C . LEU A 1 83 ? 13.853 -9.424 -12.182 1.00 91.88 83 LEU A C 1
ATOM 651 O O . LEU A 1 83 ? 14.428 -10.423 -11.756 1.00 91.88 83 LEU A O 1
ATOM 655 N N . GLU A 1 84 ? 14.032 -8.225 -11.642 1.00 90.62 84 GLU A N 1
ATOM 656 C CA . GLU A 1 84 ? 14.862 -8.017 -10.458 1.00 90.62 84 GLU A CA 1
ATOM 657 C C . GLU A 1 84 ? 14.150 -8.540 -9.202 1.00 90.62 84 GLU A C 1
ATOM 659 O O . GLU A 1 84 ? 12.923 -8.543 -9.121 1.00 90.62 84 GLU A O 1
ATOM 664 N N . SER A 1 85 ? 14.911 -8.959 -8.189 1.00 93.38 85 SER A N 1
ATOM 665 C CA . SER A 1 85 ? 14.373 -9.622 -6.991 1.00 93.38 85 SER A CA 1
ATOM 666 C C . SER A 1 85 ? 13.652 -8.694 -6.006 1.00 93.38 85 SER A C 1
ATOM 668 O O . SER A 1 85 ? 13.116 -9.175 -5.004 1.00 93.38 85 SER A O 1
ATOM 670 N N . LEU A 1 86 ? 13.622 -7.377 -6.257 1.00 94.62 86 LEU A N 1
ATOM 671 C CA . LEU A 1 86 ? 12.968 -6.415 -5.363 1.00 94.62 86 LEU A CA 1
ATOM 672 C C . LEU A 1 86 ? 11.481 -6.730 -5.188 1.00 94.62 86 LEU A C 1
ATOM 674 O O . LEU A 1 86 ? 10.966 -6.633 -4.077 1.00 94.62 86 LEU A O 1
ATOM 678 N N . ASN A 1 87 ? 10.800 -7.155 -6.254 1.00 94.50 87 ASN A N 1
ATOM 679 C CA . ASN A 1 87 ? 9.390 -7.519 -6.173 1.00 94.50 87 ASN A CA 1
ATOM 680 C C . ASN A 1 87 ? 9.166 -8.686 -5.190 1.00 94.50 87 ASN A C 1
ATOM 682 O O . ASN A 1 87 ? 8.269 -8.612 -4.356 1.00 94.50 87 ASN A O 1
ATOM 686 N N . LEU A 1 88 ? 10.013 -9.720 -5.218 1.00 96.62 88 LEU A N 1
ATOM 687 C CA . LEU A 1 88 ? 9.942 -10.868 -4.311 1.00 96.62 88 LEU A CA 1
ATOM 688 C C . LEU A 1 88 ? 10.237 -10.464 -2.868 1.00 96.62 88 LEU A C 1
ATOM 690 O O . LEU A 1 88 ? 9.535 -10.900 -1.959 1.00 96.62 88 LEU A O 1
ATOM 694 N N . PHE A 1 89 ? 11.241 -9.608 -2.664 1.00 96.44 89 PHE A N 1
ATOM 695 C CA . PHE A 1 89 ? 11.564 -9.073 -1.344 1.00 96.44 89 PHE A CA 1
ATOM 696 C C . PHE A 1 89 ? 10.380 -8.302 -0.748 1.00 96.44 89 PHE A C 1
ATOM 698 O O . PHE A 1 89 ? 9.980 -8.557 0.387 1.00 96.44 89 PHE A O 1
ATOM 705 N N . LEU A 1 90 ? 9.768 -7.413 -1.535 1.00 94.94 90 LEU A N 1
ATOM 706 C CA . LEU A 1 90 ? 8.589 -6.660 -1.121 1.00 94.94 90 LEU A CA 1
ATOM 707 C C . LEU A 1 90 ? 7.423 -7.591 -0.770 1.00 94.94 90 LEU A C 1
ATOM 709 O O . LEU A 1 90 ? 6.789 -7.398 0.262 1.00 94.94 90 LEU A O 1
ATOM 713 N N . LEU A 1 91 ? 7.160 -8.621 -1.579 1.00 95.50 91 LEU A N 1
ATOM 714 C CA . LEU A 1 91 ? 6.112 -9.600 -1.281 1.00 95.50 91 LEU A CA 1
ATOM 715 C C . LEU A 1 91 ? 6.385 -10.382 0.002 1.00 95.50 91 LEU A C 1
ATOM 717 O O . LEU A 1 91 ? 5.471 -10.549 0.806 1.00 95.50 91 LEU A O 1
ATOM 721 N N . ALA A 1 92 ? 7.632 -10.803 0.217 1.00 96.06 92 ALA A N 1
ATOM 722 C CA . ALA A 1 92 ? 8.038 -11.495 1.433 1.00 96.06 92 ALA A CA 1
ATOM 723 C C . ALA A 1 92 ? 7.803 -10.632 2.681 1.00 96.06 92 ALA A C 1
ATOM 725 O O . ALA A 1 92 ? 7.296 -11.142 3.679 1.00 96.06 92 ALA A O 1
ATOM 726 N N . LEU A 1 93 ? 8.092 -9.325 2.615 1.00 94.69 93 LEU A N 1
ATOM 727 C CA . LEU A 1 93 ? 7.789 -8.398 3.709 1.00 94.69 93 LEU A CA 1
ATOM 728 C C . LEU A 1 93 ? 6.292 -8.362 4.030 1.00 94.69 93 LEU A C 1
ATOM 730 O O . LEU A 1 93 ? 5.927 -8.434 5.203 1.00 94.69 93 LEU A O 1
ATOM 734 N N . VAL A 1 94 ? 5.418 -8.305 3.019 1.00 93.06 94 VAL A N 1
ATOM 735 C CA . VAL A 1 94 ? 3.968 -8.329 3.275 1.00 93.06 94 VAL A CA 1
ATOM 736 C C . VAL A 1 94 ? 3.526 -9.680 3.846 1.00 93.06 94 VAL A C 1
ATOM 738 O O . VAL A 1 94 ? 2.737 -9.714 4.786 1.00 93.06 94 VAL A O 1
ATOM 741 N N . GLY A 1 95 ? 4.101 -10.786 3.367 1.00 92.62 95 GLY A N 1
ATOM 742 C CA . GLY A 1 95 ? 3.910 -12.118 3.947 1.00 92.62 95 GLY A CA 1
ATOM 743 C C . GLY A 1 95 ? 4.239 -12.185 5.433 1.00 92.62 95 GLY A C 1
ATOM 744 O O . GLY A 1 95 ? 3.443 -12.695 6.220 1.00 92.62 95 GLY A O 1
ATOM 745 N N . ILE A 1 96 ? 5.382 -11.622 5.829 1.00 92.44 96 ILE A N 1
ATOM 746 C CA . ILE A 1 96 ? 5.798 -11.540 7.234 1.00 92.44 96 ILE A CA 1
ATOM 747 C C . ILE A 1 96 ? 4.800 -10.701 8.035 1.00 92.44 96 ILE A C 1
ATOM 749 O O . ILE A 1 96 ? 4.390 -11.118 9.116 1.00 92.44 96 ILE A O 1
ATOM 753 N N . ILE A 1 97 ? 4.363 -9.553 7.507 1.00 90.44 97 ILE A N 1
ATOM 754 C CA . ILE A 1 97 ? 3.363 -8.706 8.173 1.00 90.44 97 ILE A CA 1
ATOM 755 C C . ILE A 1 97 ? 2.058 -9.481 8.3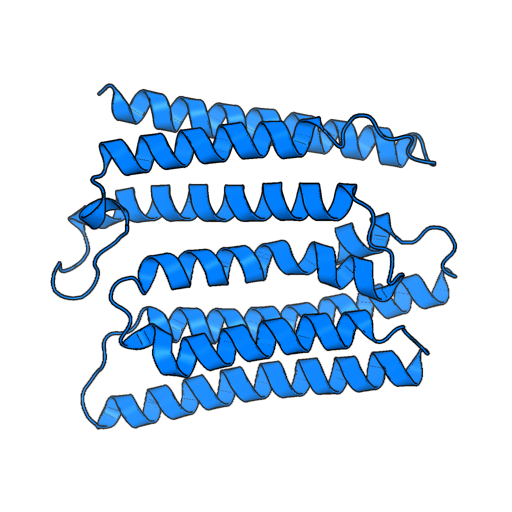83 1.00 90.44 97 ILE A C 1
ATOM 757 O O . ILE A 1 97 ? 1.523 -9.462 9.491 1.00 90.44 97 ILE A O 1
ATOM 761 N N . TRP A 1 98 ? 1.557 -10.206 7.379 1.00 89.12 98 TRP A N 1
ATOM 762 C CA . TRP A 1 98 ? 0.353 -11.031 7.531 1.00 89.12 98 TRP A CA 1
ATOM 763 C C . TRP A 1 98 ? 0.527 -12.152 8.537 1.00 89.12 98 TRP A C 1
ATOM 765 O O . TRP A 1 98 ? -0.347 -12.346 9.378 1.00 89.12 98 TRP A O 1
ATOM 775 N N . PHE A 1 99 ? 1.658 -12.848 8.492 1.00 89.75 99 PHE A N 1
ATOM 776 C CA . PHE A 1 99 ? 1.969 -13.900 9.446 1.00 89.75 99 PHE A CA 1
ATOM 777 C C . PHE A 1 99 ? 1.973 -13.369 10.887 1.00 89.75 99 PHE A C 1
ATOM 779 O O . PHE A 1 99 ? 1.284 -13.914 11.749 1.00 89.75 99 PHE A O 1
ATOM 786 N N . LEU A 1 100 ? 2.674 -12.258 11.137 1.00 88.50 100 LEU A N 1
ATOM 787 C CA . LEU A 1 100 ? 2.704 -11.612 12.451 1.00 88.50 100 LEU A CA 1
ATOM 788 C C . LEU A 1 100 ? 1.313 -11.140 12.885 1.00 88.50 100 LEU A C 1
ATOM 790 O O . LEU A 1 100 ? 0.956 -11.265 14.054 1.00 88.50 100 LEU A O 1
ATOM 794 N N . SER A 1 101 ? 0.513 -10.640 11.945 1.00 87.19 101 SER A N 1
ATOM 795 C CA . SER A 1 101 ? -0.850 -10.178 12.211 1.00 87.19 101 SER A CA 1
ATOM 796 C C . SER A 1 101 ? -1.781 -11.326 12.598 1.00 87.19 101 SER A C 1
ATOM 798 O O . SER A 1 101 ? -2.567 -11.181 13.527 1.00 87.19 101 SER A O 1
ATOM 800 N N . LEU A 1 102 ? -1.665 -12.481 11.943 1.00 84.56 102 LEU A N 1
ATOM 801 C CA . LEU A 1 102 ? -2.436 -13.676 12.287 1.00 84.56 102 LEU A CA 1
ATOM 802 C C . LEU A 1 102 ? -2.027 -14.254 13.646 1.00 84.56 102 LEU A C 1
ATOM 804 O O . LEU A 1 102 ? -2.889 -14.699 14.399 1.00 84.56 102 LEU A O 1
ATOM 808 N N . TYR A 1 103 ? -0.730 -14.245 13.957 1.00 82.50 103 TYR A N 1
ATOM 809 C CA . TYR A 1 103 ? -0.212 -14.886 15.164 1.00 82.50 103 TYR A CA 1
ATOM 810 C C . TYR A 1 103 ? -0.342 -14.012 16.418 1.00 82.50 103 TYR A C 1
ATOM 812 O O . TYR A 1 103 ? -0.716 -14.505 17.476 1.00 82.50 103 TYR A O 1
ATOM 820 N N . TYR A 1 104 ? -0.047 -12.715 16.307 1.00 80.44 104 TYR A N 1
ATOM 821 C CA . TYR A 1 104 ? -0.012 -11.790 17.446 1.00 80.44 104 TYR A CA 1
ATOM 822 C C . TYR A 1 104 ? -1.126 -10.743 17.421 1.00 80.44 104 TYR A C 1
ATOM 824 O O . TYR A 1 104 ? -1.427 -10.141 18.450 1.00 80.44 104 TYR A O 1
ATOM 832 N N . GLY A 1 105 ? -1.739 -10.487 16.263 1.00 78.25 105 GLY A N 1
ATOM 833 C CA . GLY A 1 105 ? -2.668 -9.369 16.101 1.00 78.25 105 GLY A CA 1
ATOM 834 C C . GLY A 1 105 ? -3.982 -9.532 16.863 1.00 78.25 105 GLY A C 1
ATOM 835 O O . GLY A 1 105 ? -4.577 -8.527 17.241 1.00 78.25 105 GLY A O 1
ATOM 836 N N . ARG A 1 106 ? -4.417 -10.770 17.135 1.00 73.62 106 ARG A N 1
ATOM 837 C CA . ARG A 1 106 ? -5.680 -11.053 17.840 1.00 73.62 106 ARG A CA 1
ATOM 838 C C . ARG A 1 106 ? -5.638 -10.661 19.317 1.00 73.62 106 ARG A C 1
ATOM 840 O O . ARG A 1 106 ? -6.597 -10.075 19.813 1.00 73.62 106 ARG A O 1
ATOM 847 N N . ASP A 1 107 ? -4.522 -10.940 19.982 1.00 73.19 107 ASP A N 1
ATOM 848 C CA . ASP A 1 107 ? -4.332 -10.653 21.409 1.00 73.19 107 ASP A CA 1
ATOM 849 C C . ASP A 1 107 ? -3.788 -9.238 21.646 1.00 73.19 107 ASP A C 1
ATOM 851 O O . ASP A 1 107 ? -3.551 -8.815 22.781 1.00 73.19 107 ASP A O 1
ATOM 855 N N . TRP A 1 108 ? -3.566 -8.474 20.571 1.00 75.81 108 TRP A N 1
ATOM 856 C CA . TRP A 1 108 ? -2.992 -7.151 20.695 1.00 75.81 108 TRP A CA 1
ATOM 857 C C . TRP A 1 108 ? -4.022 -6.140 21.195 1.00 75.81 108 TRP A C 1
ATOM 859 O O . TRP A 1 108 ? -5.070 -5.923 20.587 1.00 75.81 108 TRP A O 1
ATOM 869 N N . LYS A 1 109 ? -3.664 -5.430 22.272 1.00 69.56 109 LYS A N 1
ATOM 870 C CA . LYS A 1 109 ? -4.476 -4.366 22.886 1.00 69.56 109 LYS A CA 1
ATOM 871 C C . LYS A 1 109 ? -4.946 -3.298 21.887 1.00 69.56 109 LYS A C 1
ATOM 873 O O . LYS A 1 109 ? -5.983 -2.681 22.099 1.00 69.56 109 LYS A O 1
ATOM 878 N N . TYR A 1 110 ? -4.192 -3.084 20.807 1.00 73.56 110 TYR A N 1
ATOM 879 C CA . TYR A 1 110 ? -4.481 -2.093 19.769 1.00 73.56 110 TYR A CA 1
ATOM 880 C C . TYR A 1 110 ? -4.762 -2.731 18.400 1.00 73.56 110 TYR A C 1
ATOM 882 O O . TYR A 1 110 ? -4.415 -2.158 17.366 1.00 73.56 110 TYR A O 1
ATOM 890 N N . LYS A 1 111 ? -5.397 -3.912 18.375 1.00 77.19 111 LYS A N 1
ATOM 891 C CA . LYS A 1 111 ? -5.738 -4.646 17.141 1.00 77.19 111 LYS A CA 1
ATOM 892 C C . LYS A 1 111 ? -6.446 -3.797 16.073 1.00 77.19 111 LYS A C 1
ATOM 894 O O . LYS A 1 111 ? -6.218 -4.012 14.888 1.00 77.19 111 LYS A O 1
ATOM 899 N N . GLU A 1 112 ? -7.228 -2.788 16.463 1.00 78.25 112 GLU A N 1
ATOM 900 C CA . GLU A 1 112 ? -7.910 -1.884 15.522 1.00 78.25 112 GLU A CA 1
ATOM 901 C C . GLU A 1 112 ? -6.937 -0.970 14.767 1.00 78.25 112 GLU A C 1
ATOM 903 O O . GLU A 1 112 ? -7.060 -0.786 13.555 1.00 78.25 112 GLU A O 1
ATOM 908 N N . ILE A 1 113 ? -5.903 -0.471 15.452 1.00 81.44 113 ILE A N 1
ATOM 909 C CA . ILE A 1 113 ? -4.819 0.281 14.810 1.00 81.44 113 ILE A CA 1
ATOM 910 C C . ILE A 1 113 ? -4.081 -0.636 13.832 1.00 81.44 113 ILE A C 1
ATOM 912 O O . ILE A 1 113 ? -3.818 -0.236 12.699 1.00 81.44 113 ILE A O 1
ATOM 916 N N . LEU A 1 114 ? -3.803 -1.884 14.231 1.00 83.12 114 LEU A N 1
ATOM 917 C CA . LEU A 1 114 ? -3.168 -2.866 13.348 1.00 83.12 114 LEU A CA 1
ATOM 918 C C . LEU A 1 114 ? -3.986 -3.105 12.087 1.00 83.12 114 LEU A C 1
ATOM 920 O O . LEU A 1 114 ? -3.448 -3.074 10.988 1.00 83.12 114 LEU A O 1
ATOM 924 N N . LYS A 1 115 ? -5.289 -3.326 12.257 1.00 85.25 115 LYS A N 1
ATOM 925 C CA . LYS A 1 115 ? -6.246 -3.549 11.180 1.00 85.25 115 LYS A CA 1
ATOM 926 C C . LYS A 1 115 ? -6.213 -2.384 10.190 1.00 85.25 115 LYS A C 1
ATOM 928 O O . LYS A 1 115 ? -6.032 -2.622 8.999 1.00 85.25 115 LYS A O 1
ATOM 933 N N . ASN A 1 116 ? -6.303 -1.142 10.670 1.00 88.12 116 ASN A N 1
ATOM 934 C CA . ASN A 1 116 ? -6.270 0.045 9.807 1.00 88.12 116 ASN A CA 1
ATOM 935 C C . ASN A 1 116 ? -4.924 0.191 9.089 1.00 88.12 116 ASN A C 1
ATOM 937 O O . ASN A 1 116 ? -4.897 0.512 7.900 1.00 88.12 116 ASN A O 1
ATOM 941 N N . ILE A 1 117 ? -3.810 -0.118 9.761 1.00 86.88 117 ILE A N 1
ATOM 942 C CA . ILE A 1 117 ? -2.486 -0.151 9.130 1.00 86.88 117 ILE A CA 1
ATOM 943 C C . ILE A 1 117 ? -2.432 -1.231 8.043 1.00 86.88 117 ILE A C 1
ATOM 945 O O . ILE A 1 117 ? -2.016 -0.927 6.930 1.00 86.88 117 ILE A O 1
ATOM 949 N N . ILE A 1 118 ? -2.879 -2.463 8.309 1.00 86.38 118 ILE A N 1
ATOM 950 C CA . ILE A 1 118 ? -2.863 -3.566 7.332 1.00 86.38 118 ILE A CA 1
ATOM 951 C C . ILE A 1 118 ? -3.720 -3.226 6.117 1.00 86.38 118 ILE A C 1
ATOM 953 O O . ILE A 1 118 ? -3.271 -3.436 4.990 1.00 86.38 118 ILE A O 1
ATOM 957 N N . ILE A 1 119 ? -4.932 -2.700 6.322 1.00 88.69 119 ILE A N 1
ATOM 958 C CA . ILE A 1 119 ? -5.814 -2.268 5.230 1.00 88.69 119 ILE A CA 1
ATOM 959 C C . ILE A 1 119 ? -5.095 -1.199 4.404 1.00 88.69 119 ILE A C 1
ATOM 961 O O . ILE A 1 119 ? -4.953 -1.345 3.190 1.00 88.69 119 ILE A O 1
ATOM 965 N N . SER A 1 120 ? -4.569 -0.169 5.065 1.00 91.56 120 SER A N 1
ATOM 966 C CA . SER A 1 120 ? -3.909 0.954 4.400 1.00 91.56 120 SER A CA 1
ATOM 967 C C . SER A 1 120 ? -2.669 0.523 3.623 1.00 91.56 120 SER A C 1
ATOM 969 O O . SER A 1 120 ? -2.535 0.899 2.460 1.00 91.56 120 SER A O 1
ATOM 971 N N . VAL A 1 121 ? -1.813 -0.327 4.205 1.00 89.00 121 VAL A N 1
ATOM 972 C CA . VAL A 1 121 ? -0.671 -0.940 3.509 1.00 89.00 121 VAL A CA 1
ATOM 973 C C . VAL A 1 121 ? -1.155 -1.787 2.339 1.00 89.00 121 VAL A C 1
ATOM 975 O O . VAL A 1 121 ? -0.618 -1.651 1.250 1.00 89.00 121 VAL A O 1
ATOM 978 N N . SER A 1 122 ? -2.176 -2.628 2.507 1.00 87.12 122 SER A N 1
ATOM 979 C CA . SER A 1 122 ? -2.669 -3.504 1.431 1.00 87.12 122 SER A CA 1
ATOM 980 C C . SER A 1 122 ? -3.151 -2.703 0.218 1.00 87.12 122 SER A C 1
ATOM 982 O O . SER A 1 122 ? -2.882 -3.079 -0.924 1.00 87.12 122 SER A O 1
ATOM 984 N N . PHE A 1 123 ? -3.810 -1.563 0.452 1.00 87.19 123 PHE A N 1
ATOM 985 C CA . PHE A 1 123 ? -4.226 -0.654 -0.614 1.00 87.19 123 PHE A CA 1
ATOM 986 C C . PHE A 1 123 ? -3.041 0.080 -1.255 1.00 87.19 123 PHE A C 1
ATOM 988 O O . PHE A 1 123 ? -2.914 0.074 -2.483 1.00 87.19 123 PHE A O 1
ATOM 995 N N . SER A 1 124 ? -2.165 0.705 -0.463 1.00 92.75 124 SER A N 1
ATOM 996 C CA . SER A 1 124 ? -1.090 1.560 -0.983 1.00 92.75 124 SER A CA 1
ATOM 997 C C . SER A 1 124 ? 0.098 0.773 -1.548 1.00 92.75 124 SER A C 1
ATOM 999 O O . SER A 1 124 ? 0.706 1.208 -2.529 1.00 92.75 124 SER A O 1
ATOM 1001 N N . PHE A 1 125 ? 0.399 -0.414 -1.012 1.00 92.88 125 PHE A N 1
ATOM 1002 C CA . PHE A 1 125 ? 1.526 -1.271 -1.406 1.00 92.88 125 PHE A CA 1
ATOM 1003 C C . PHE A 1 125 ? 1.522 -1.617 -2.893 1.00 92.88 125 PHE A C 1
ATOM 1005 O O . PHE A 1 125 ? 2.586 -1.748 -3.497 1.00 92.88 125 PHE A O 1
ATOM 1012 N N . GLY A 1 126 ? 0.341 -1.680 -3.517 1.00 93.25 126 GLY A N 1
ATOM 1013 C CA . GLY A 1 126 ? 0.222 -1.896 -4.956 1.00 93.25 126 GLY A CA 1
ATOM 1014 C C . GLY A 1 126 ? 1.030 -0.896 -5.789 1.00 93.25 126 GLY A C 1
ATOM 1015 O O . GLY A 1 126 ? 1.512 -1.267 -6.852 1.00 93.25 126 GLY A O 1
ATOM 1016 N N . LEU A 1 127 ? 1.228 0.341 -5.316 1.00 93.56 127 LEU A N 1
ATOM 1017 C CA . LEU A 1 127 ? 2.050 1.348 -5.999 1.00 93.56 127 LEU A CA 1
ATOM 1018 C C . LEU A 1 127 ? 3.529 0.946 -6.042 1.00 93.56 127 LEU A C 1
ATOM 1020 O O . LEU A 1 127 ? 4.126 0.902 -7.117 1.00 93.56 127 LEU A O 1
ATOM 1024 N N . ILE A 1 128 ? 4.100 0.612 -4.884 1.00 95.00 128 ILE A N 1
ATOM 1025 C CA . ILE A 1 128 ? 5.508 0.211 -4.752 1.00 95.00 128 ILE A CA 1
ATOM 1026 C C . ILE A 1 128 ? 5.734 -1.126 -5.465 1.00 95.00 128 ILE A C 1
ATOM 1028 O O . ILE A 1 128 ? 6.678 -1.267 -6.241 1.00 95.00 128 ILE A O 1
ATOM 1032 N N . TYR A 1 129 ? 4.826 -2.085 -5.272 1.00 95.75 129 TYR A N 1
ATOM 1033 C CA . TYR A 1 129 ? 4.886 -3.374 -5.951 1.00 95.75 129 TYR A CA 1
ATOM 1034 C C . TYR A 1 129 ? 4.842 -3.217 -7.475 1.00 95.75 129 TYR A C 1
ATOM 1036 O O . TYR A 1 129 ? 5.718 -3.736 -8.161 1.00 95.75 129 TYR A O 1
ATOM 1044 N N . GLY A 1 130 ? 3.889 -2.449 -8.013 1.00 94.38 130 GLY A N 1
ATOM 1045 C CA . GLY A 1 130 ? 3.788 -2.207 -9.454 1.00 94.38 130 GLY A CA 1
ATOM 1046 C C . GLY A 1 130 ? 5.042 -1.559 -10.039 1.00 94.38 130 GLY A C 1
ATOM 1047 O O . GLY A 1 130 ? 5.503 -1.969 -11.102 1.00 94.38 130 GLY A O 1
ATOM 1048 N N . ALA A 1 131 ? 5.639 -0.608 -9.317 1.00 93.56 131 ALA A N 1
ATOM 1049 C CA . ALA A 1 131 ? 6.898 0.019 -9.706 1.00 93.56 131 ALA A CA 1
ATOM 1050 C C . ALA A 1 131 ? 8.058 -0.983 -9.775 1.00 93.56 131 ALA A C 1
ATOM 1052 O O . ALA A 1 131 ? 8.811 -0.990 -10.752 1.00 93.56 131 ALA A O 1
ATOM 1053 N N . SER A 1 132 ? 8.147 -1.856 -8.764 1.00 95.50 132 SER A N 1
ATOM 1054 C CA . SER A 1 132 ? 9.216 -2.848 -8.612 1.00 95.50 132 SER A CA 1
ATOM 1055 C C . SER A 1 132 ? 9.260 -3.906 -9.719 1.00 95.50 132 SER A C 1
ATOM 1057 O O . SER A 1 132 ? 10.281 -4.561 -9.902 1.00 95.50 132 SER A O 1
ATOM 1059 N N . LEU A 1 133 ? 8.177 -4.068 -10.491 1.00 95.00 133 LEU A N 1
ATOM 1060 C CA . LEU A 1 133 ? 8.131 -4.995 -11.631 1.00 95.00 133 LEU A CA 1
ATOM 1061 C C . LEU A 1 133 ? 9.002 -4.536 -12.811 1.00 95.00 133 LEU A C 1
ATOM 1063 O O . LEU A 1 133 ? 9.382 -5.349 -13.657 1.00 95.00 133 LEU A O 1
ATOM 1067 N N . ASN A 1 134 ? 9.307 -3.240 -12.877 1.00 92.31 134 ASN A N 1
ATOM 1068 C CA . ASN A 1 134 ? 10.081 -2.628 -13.954 1.00 92.31 134 ASN A CA 1
ATOM 1069 C C . ASN A 1 134 ? 11.486 -2.194 -13.514 1.00 92.31 134 ASN A C 1
ATOM 1071 O O . ASN A 1 134 ? 12.390 -2.201 -14.344 1.00 92.31 134 ASN A O 1
ATOM 1075 N N . THR A 1 135 ? 11.666 -1.794 -12.249 1.00 91.00 135 THR A N 1
ATOM 1076 C CA . THR A 1 135 ? 12.925 -1.221 -11.745 1.00 91.00 135 THR A CA 1
ATOM 1077 C C . THR A 1 135 ? 13.096 -1.430 -10.239 1.00 91.00 135 THR A C 1
ATOM 1079 O O . THR A 1 135 ? 12.134 -1.332 -9.476 1.00 91.00 135 THR A O 1
ATOM 1082 N N . THR A 1 136 ? 14.332 -1.647 -9.794 1.00 91.38 136 THR A N 1
ATOM 1083 C CA . THR A 1 136 ? 14.746 -1.589 -8.382 1.00 91.38 136 THR A CA 1
ATOM 1084 C C . THR A 1 136 ? 14.822 -0.163 -7.847 1.00 91.38 136 THR A C 1
ATOM 1086 O O . THR A 1 136 ? 14.573 0.074 -6.664 1.00 91.38 136 THR A O 1
ATOM 1089 N N . LEU A 1 137 ? 15.135 0.806 -8.707 1.00 91.12 137 LEU A N 1
ATOM 1090 C CA . LEU A 1 137 ? 15.217 2.219 -8.349 1.00 91.12 137 LEU A CA 1
ATOM 1091 C C . LEU A 1 137 ? 13.836 2.859 -8.477 1.00 91.12 137 LEU A C 1
ATOM 1093 O O . LEU A 1 137 ? 13.517 3.516 -9.468 1.00 91.12 137 LEU A O 1
ATOM 1097 N N . ILE A 1 138 ? 12.998 2.623 -7.467 1.00 90.50 138 ILE A N 1
ATOM 1098 C CA . ILE A 1 138 ? 11.638 3.163 -7.411 1.00 90.50 138 ILE A CA 1
ATOM 1099 C C . ILE A 1 138 ? 11.704 4.700 -7.310 1.00 90.50 138 ILE A C 1
ATOM 1101 O O . ILE A 1 138 ? 12.293 5.222 -6.359 1.00 90.50 138 ILE A O 1
ATOM 1105 N N . PRO A 1 139 ? 11.089 5.443 -8.249 1.00 88.62 139 PRO A N 1
ATOM 1106 C CA . PRO A 1 139 ? 11.059 6.901 -8.213 1.00 88.62 139 PRO A CA 1
ATOM 1107 C C . PRO A 1 139 ? 10.424 7.466 -6.935 1.00 88.62 139 PRO A C 1
ATOM 1109 O O . PRO A 1 139 ? 9.406 6.958 -6.461 1.00 88.62 139 PRO A O 1
ATOM 1112 N N . ALA A 1 140 ? 10.959 8.588 -6.437 1.00 88.69 140 ALA A N 1
ATOM 1113 C CA . ALA A 1 140 ? 10.472 9.282 -5.235 1.00 88.69 140 ALA A CA 1
ATOM 1114 C C . ALA A 1 140 ? 8.959 9.579 -5.272 1.00 88.69 140 ALA A C 1
ATOM 1116 O O . ALA A 1 140 ? 8.262 9.422 -4.271 1.00 88.69 140 ALA A O 1
ATOM 1117 N N . ILE A 1 141 ? 8.437 9.929 -6.452 1.00 86.31 141 ILE A N 1
ATOM 1118 C CA . ILE A 1 141 ? 7.012 10.194 -6.692 1.00 86.31 141 ILE A CA 1
ATOM 1119 C C . ILE A 1 141 ? 6.101 9.023 -6.286 1.00 86.31 141 ILE A C 1
ATOM 1121 O O . ILE A 1 141 ? 5.002 9.239 -5.784 1.00 86.31 141 ILE A O 1
ATOM 1125 N N . ILE A 1 142 ? 6.565 7.778 -6.418 1.00 89.69 142 ILE A N 1
ATOM 1126 C CA . ILE A 1 142 ? 5.777 6.588 -6.068 1.00 89.69 142 ILE A CA 1
ATOM 1127 C C . ILE A 1 142 ? 5.657 6.443 -4.551 1.00 89.69 142 ILE A C 1
ATOM 1129 O O . ILE A 1 142 ? 4.589 6.085 -4.060 1.00 89.69 142 ILE A O 1
ATOM 1133 N N . TYR A 1 143 ? 6.708 6.782 -3.801 1.00 92.44 143 TYR A N 1
ATOM 1134 C CA . TYR A 1 143 ? 6.651 6.822 -2.339 1.00 92.44 143 TYR A CA 1
ATOM 1135 C C . TYR A 1 143 ? 5.741 7.944 -1.832 1.00 92.44 143 TYR A C 1
ATOM 1137 O O . TYR A 1 143 ? 5.039 7.761 -0.839 1.00 92.44 143 TYR A O 1
ATOM 1145 N N . LEU A 1 144 ? 5.694 9.077 -2.540 1.00 91.50 144 LEU A N 1
ATOM 1146 C CA . LEU A 1 144 ? 4.765 10.158 -2.218 1.00 91.50 144 LEU A CA 1
ATOM 1147 C C . LEU A 1 144 ? 3.308 9.730 -2.445 1.00 91.50 144 LEU A C 1
ATOM 1149 O O . LEU A 1 144 ? 2.478 9.907 -1.555 1.00 91.50 144 LEU A O 1
ATOM 1153 N N . PHE A 1 145 ? 2.995 9.066 -3.564 1.00 90.06 145 PHE A N 1
ATOM 1154 C CA . PHE A 1 145 ? 1.656 8.492 -3.752 1.00 90.06 145 PHE A CA 1
ATOM 1155 C C . PHE A 1 145 ? 1.335 7.396 -2.751 1.00 90.06 145 PHE A C 1
ATOM 1157 O O . PHE A 1 145 ? 0.199 7.315 -2.288 1.00 90.06 145 PHE A O 1
ATOM 1164 N N . PHE A 1 146 ? 2.313 6.558 -2.410 1.00 94.00 146 PHE A N 1
ATOM 1165 C CA . PHE A 1 146 ? 2.139 5.554 -1.372 1.00 94.00 146 PHE A CA 1
ATOM 1166 C C . PHE A 1 146 ? 1.719 6.223 -0.063 1.00 94.00 146 PHE A C 1
ATOM 1168 O O . PHE A 1 146 ? 0.720 5.811 0.520 1.00 94.00 146 PHE A O 1
ATOM 1175 N N . GLY A 1 147 ? 2.422 7.283 0.350 1.00 94.56 147 GLY A N 1
ATOM 1176 C CA . GLY A 1 147 ? 2.088 8.072 1.534 1.00 94.56 147 GLY A CA 1
ATOM 1177 C C . GLY A 1 147 ? 0.695 8.693 1.450 1.00 94.56 147 GLY A C 1
ATOM 1178 O O . GLY A 1 147 ? -0.099 8.513 2.367 1.00 94.56 147 GLY A O 1
ATOM 1179 N N . ALA A 1 148 ? 0.357 9.340 0.331 1.00 93.50 148 ALA A N 1
ATOM 1180 C CA . ALA A 1 148 ? -0.964 9.934 0.123 1.00 93.50 148 ALA A CA 1
ATOM 1181 C C . ALA A 1 148 ? -2.094 8.896 0.239 1.00 93.50 148 ALA A C 1
ATOM 1183 O O . ALA A 1 148 ? -3.039 9.090 0.996 1.00 93.50 148 ALA A O 1
ATOM 1184 N N . VAL A 1 149 ? -1.991 7.768 -0.471 1.00 93.56 149 VAL A N 1
ATOM 1185 C CA . VAL A 1 149 ? -3.016 6.710 -0.449 1.00 93.56 149 VAL A CA 1
ATOM 1186 C C . VAL A 1 149 ? -3.103 6.054 0.928 1.00 93.56 149 VAL A C 1
ATOM 1188 O O . VAL A 1 149 ? -4.201 5.784 1.408 1.00 93.56 149 VAL A O 1
ATOM 1191 N N . PHE A 1 150 ? -1.959 5.815 1.570 1.00 95.38 150 PHE A N 1
ATOM 1192 C CA . PHE A 1 150 ? -1.894 5.231 2.905 1.00 95.38 150 PHE A CA 1
ATOM 1193 C C . PHE A 1 150 ? -2.583 6.126 3.943 1.00 95.38 150 PHE A C 1
ATOM 1195 O O . PHE A 1 150 ? -3.473 5.666 4.653 1.00 95.38 150 PHE A O 1
ATOM 1202 N N . LEU A 1 151 ? -2.221 7.411 3.999 1.00 95.88 151 LEU A N 1
ATOM 1203 C CA . LEU A 1 151 ? -2.792 8.368 4.950 1.00 95.88 151 LEU A CA 1
ATOM 1204 C C . LEU A 1 151 ? -4.284 8.603 4.693 1.00 95.88 151 LEU A C 1
ATOM 1206 O O . LEU A 1 151 ? -5.060 8.662 5.644 1.00 95.88 151 LEU A O 1
ATOM 1210 N N . LEU A 1 152 ? -4.695 8.667 3.422 1.00 94.12 152 LEU A N 1
ATOM 1211 C CA . LEU A 1 152 ? -6.100 8.816 3.045 1.00 94.12 152 LEU A CA 1
ATOM 1212 C C . LEU A 1 152 ? -6.938 7.618 3.508 1.00 94.12 152 LEU A C 1
ATOM 1214 O O . LEU A 1 152 ? -8.048 7.794 4.009 1.00 94.12 152 LEU A O 1
ATOM 1218 N N . GLN A 1 153 ? -6.407 6.401 3.365 1.00 94.06 153 GLN A N 1
ATOM 1219 C CA . GLN A 1 153 ? -7.095 5.193 3.811 1.00 94.06 153 GLN A CA 1
ATOM 1220 C C . GLN A 1 153 ? -7.226 5.156 5.340 1.00 94.06 153 GLN A C 1
ATOM 1222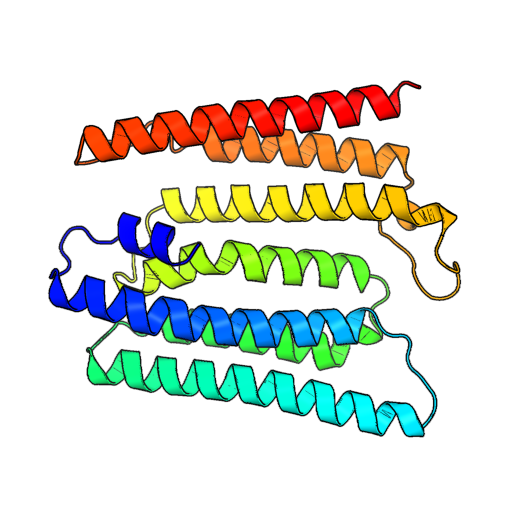 O O . GLN A 1 153 ? -8.321 4.895 5.838 1.00 94.06 153 GLN A O 1
ATOM 1227 N N . ILE A 1 154 ? -6.171 5.520 6.080 1.00 92.25 154 ILE A N 1
ATOM 1228 C CA . ILE A 1 154 ? -6.240 5.653 7.545 1.00 92.25 154 ILE A CA 1
ATOM 1229 C C . ILE A 1 154 ? -7.281 6.700 7.950 1.00 92.25 154 ILE A C 1
ATOM 1231 O O . ILE A 1 154 ? -8.113 6.425 8.811 1.00 92.25 154 ILE A O 1
ATOM 1235 N N . SER A 1 155 ? -7.251 7.885 7.335 1.00 92.12 155 SER A N 1
ATOM 1236 C CA . SER A 1 155 ? -8.188 8.976 7.632 1.00 92.12 155 SER A CA 1
ATOM 1237 C C . SER A 1 155 ? -9.642 8.522 7.473 1.00 92.12 155 SER A C 1
ATOM 1239 O O . SER A 1 155 ? -10.458 8.659 8.388 1.00 92.12 155 SER A O 1
ATOM 1241 N N . LYS A 1 156 ? -9.947 7.874 6.342 1.00 90.31 156 LYS A N 1
ATOM 1242 C CA . LYS A 1 156 ? -11.268 7.313 6.051 1.00 90.31 156 LYS A CA 1
ATOM 1243 C C . LYS A 1 156 ? -11.701 6.275 7.087 1.00 90.31 156 LYS A C 1
ATOM 1245 O O . LYS A 1 156 ? -12.859 6.289 7.508 1.00 90.31 156 LYS A O 1
ATOM 1250 N N . ASP A 1 157 ? -10.809 5.366 7.470 1.00 88.38 157 ASP A N 1
ATOM 1251 C CA . ASP A 1 157 ? -11.139 4.304 8.420 1.00 88.38 157 ASP A CA 1
ATOM 1252 C C . ASP A 1 157 ? -11.384 4.868 9.830 1.00 88.38 157 ASP A C 1
ATOM 1254 O O . ASP A 1 157 ? -12.347 4.457 10.475 1.00 88.38 157 ASP A O 1
ATOM 1258 N N . ILE A 1 158 ? -10.636 5.894 10.259 1.00 88.00 158 ILE A N 1
ATOM 1259 C CA . ILE A 1 158 ? -10.881 6.609 11.525 1.00 88.00 158 ILE A CA 1
ATOM 1260 C C . ILE A 1 158 ? -12.277 7.252 11.547 1.00 88.00 158 ILE A C 1
ATOM 1262 O O . ILE A 1 158 ? -13.024 7.071 12.508 1.00 88.00 158 ILE A O 1
ATOM 1266 N N . ILE A 1 159 ? -12.668 7.973 10.490 1.00 86.12 159 ILE A N 1
ATOM 1267 C CA . ILE A 1 159 ? -13.998 8.610 10.424 1.00 86.12 159 ILE A CA 1
ATOM 1268 C C . ILE A 1 159 ? -15.118 7.571 10.379 1.00 86.12 159 ILE A C 1
ATOM 1270 O O . ILE A 1 159 ? -16.177 7.764 10.980 1.00 86.12 159 ILE A O 1
ATOM 1274 N N . ASN A 1 160 ? -14.905 6.459 9.673 1.00 83.44 160 ASN A N 1
ATOM 1275 C CA . ASN A 1 160 ? -15.871 5.368 9.660 1.00 83.44 160 ASN A CA 1
ATOM 1276 C C . ASN A 1 160 ? -16.029 4.748 11.050 1.00 83.44 160 ASN A C 1
ATOM 1278 O O . ASN A 1 160 ? -17.158 4.461 11.439 1.00 83.44 160 ASN A O 1
ATOM 1282 N N . GLU A 1 161 ? -14.945 4.590 11.810 1.00 79.75 161 GLU A N 1
ATOM 1283 C CA . GLU A 1 161 ? -15.001 4.114 13.194 1.00 79.75 161 GLU A CA 1
ATOM 1284 C C . GLU A 1 161 ? -15.781 5.068 14.107 1.00 79.75 161 GLU A C 1
ATOM 1286 O O . GLU A 1 161 ? -16.578 4.587 14.910 1.00 79.75 161 GLU A O 1
ATOM 1291 N N . CYS A 1 162 ? -15.657 6.393 13.937 1.00 77.75 162 CYS A N 1
ATOM 1292 C CA . CYS A 1 162 ? -16.472 7.361 14.688 1.00 77.75 162 CYS A CA 1
ATOM 1293 C C . CYS A 1 162 ? -17.982 7.137 14.491 1.00 77.75 162 CYS A C 1
ATOM 1295 O O . CYS A 1 162 ? -18.746 7.169 15.447 1.00 77.75 162 CYS A O 1
ATOM 1297 N N . LYS A 1 163 ? -18.418 6.821 13.265 1.00 73.50 163 LYS A N 1
ATOM 1298 C CA . LYS A 1 163 ? -19.843 6.596 12.947 1.00 73.50 163 LYS A CA 1
ATOM 1299 C C . LYS A 1 163 ? -20.438 5.327 13.566 1.00 73.50 163 LYS A C 1
ATOM 1301 O O . LYS A 1 163 ? -21.658 5.175 13.567 1.00 73.50 163 LYS A O 1
ATOM 1306 N N . HIS A 1 164 ? -19.600 4.395 14.019 1.00 66.38 164 HIS A N 1
ATOM 1307 C CA . HIS A 1 164 ? -20.029 3.084 14.516 1.00 66.38 164 HIS A CA 1
ATOM 1308 C C . HIS A 1 164 ? -19.891 2.943 16.041 1.00 66.38 164 HIS A C 1
ATOM 1310 O O . HIS A 1 164 ? -20.236 1.890 16.571 1.00 66.38 164 HIS A O 1
ATOM 1316 N N . ILE A 1 165 ? -19.470 3.998 16.757 1.00 65.69 165 ILE A N 1
ATOM 1317 C CA . ILE A 1 165 ? -19.316 3.988 18.225 1.00 65.69 165 ILE A CA 1
ATOM 1318 C C . ILE A 1 165 ? -20.620 3.588 18.934 1.00 65.69 165 ILE A C 1
ATOM 1320 O O . ILE A 1 165 ? -20.584 2.816 19.888 1.00 65.69 165 ILE A O 1
ATOM 1324 N N . ASP A 1 166 ? -21.769 4.069 18.450 1.00 56.47 166 ASP A N 1
ATOM 1325 C CA . ASP A 1 166 ? -23.066 3.862 19.111 1.00 56.47 166 ASP A CA 1
ATOM 1326 C C . ASP A 1 166 ? -23.715 2.502 18.821 1.00 56.47 166 ASP A C 1
ATOM 1328 O O . ASP A 1 166 ? -24.713 2.144 19.446 1.00 56.47 166 ASP A O 1
ATOM 1332 N N . ARG A 1 167 ? -23.195 1.745 17.846 1.00 54.38 167 ARG A N 1
ATOM 1333 C CA . ARG A 1 167 ? -23.828 0.506 17.358 1.00 54.38 167 ARG A CA 1
ATOM 1334 C C . ARG A 1 167 ? -23.132 -0.772 17.811 1.00 54.38 167 ARG A C 1
ATOM 1336 O O . ARG A 1 167 ? -23.707 -1.843 17.632 1.00 54.38 167 ARG A O 1
ATOM 1343 N N . GLU A 1 168 ? -21.925 -0.685 18.363 1.00 54.19 168 GLU A N 1
ATOM 1344 C CA . GLU A 1 168 ? -21.100 -1.860 18.655 1.00 54.19 168 GLU A CA 1
ATOM 1345 C C . GLU A 1 168 ? -20.904 -2.075 20.164 1.00 54.19 168 GLU A C 1
ATOM 1347 O O . GLU A 1 168 ? -20.598 -1.152 20.919 1.00 54.19 168 GLU A O 1
ATOM 1352 N N . ASP A 1 169 ? -21.089 -3.323 20.613 1.00 52.88 169 ASP A N 1
ATOM 1353 C CA . ASP A 1 169 ? -20.913 -3.725 22.011 1.00 52.88 169 ASP A CA 1
ATOM 1354 C C . ASP A 1 169 ? -19.477 -3.438 22.482 1.00 52.88 169 ASP A C 1
ATOM 1356 O O . ASP A 1 169 ? -18.507 -4.036 21.989 1.00 52.88 169 ASP A O 1
ATOM 1360 N N . LYS A 1 170 ? -19.357 -2.573 23.501 1.00 51.75 170 LYS A N 1
ATOM 1361 C CA . LYS A 1 170 ? -18.094 -2.108 24.115 1.00 51.75 170 LYS A CA 1
ATOM 1362 C C . LYS A 1 170 ? -17.177 -3.234 24.609 1.00 51.75 170 LYS A C 1
ATOM 1364 O O . LYS A 1 170 ? -15.987 -3.015 24.802 1.00 51.75 170 LYS A O 1
ATOM 1369 N N . GLU A 1 171 ? -17.704 -4.440 24.807 1.00 49.50 171 GLU A N 1
ATOM 1370 C CA . GLU A 1 171 ? -16.938 -5.615 25.242 1.00 49.50 171 GLU A CA 1
ATOM 1371 C C . GLU A 1 171 ? -16.156 -6.307 24.108 1.00 49.50 171 GLU A C 1
ATOM 1373 O O . GLU A 1 171 ? -15.408 -7.251 24.351 1.00 49.50 171 GLU A O 1
ATOM 1378 N N . SER A 1 172 ? -16.350 -5.901 22.849 1.00 50.38 172 SER A N 1
ATOM 1379 C CA . SER A 1 172 ? -15.817 -6.600 21.665 1.00 50.38 172 SER A CA 1
ATOM 1380 C C . SER A 1 172 ? -14.832 -5.796 20.829 1.00 50.38 172 SER A C 1
ATOM 1382 O O . SER A 1 172 ? -13.914 -6.349 20.205 1.00 50.38 172 SER A O 1
ATOM 1384 N N . PHE A 1 173 ? -15.055 -4.491 20.839 1.00 54.56 173 PHE A N 1
ATOM 1385 C CA . PHE A 1 173 ? -14.565 -3.548 19.866 1.00 54.56 173 PHE A CA 1
ATOM 1386 C C . PHE A 1 173 ? -14.216 -2.279 20.632 1.00 54.56 173 PHE A C 1
ATOM 1388 O O . PHE A 1 173 ? -15.083 -1.620 21.202 1.00 54.56 173 PHE A O 1
ATOM 1395 N N . THR A 1 174 ? -12.926 -1.960 20.695 1.00 62.25 174 THR A N 1
ATOM 1396 C CA . THR A 1 174 ? -12.452 -0.657 21.170 1.00 62.25 174 THR A CA 1
ATOM 1397 C C . THR A 1 174 ? -11.934 0.109 19.958 1.00 62.25 174 THR A C 1
ATOM 1399 O O . THR A 1 174 ? -10.724 0.081 19.707 1.00 62.25 174 THR A O 1
ATOM 1402 N N . PRO A 1 175 ? -12.826 0.735 19.166 1.00 63.41 175 PRO A N 1
ATOM 1403 C CA . PRO A 1 175 ? -12.428 1.560 18.035 1.00 63.41 175 PRO A CA 1
ATOM 1404 C C . PRO A 1 175 ? -11.450 2.636 18.495 1.00 63.41 175 PRO A C 1
ATOM 1406 O O . PRO A 1 175 ? -11.469 3.065 19.659 1.00 63.41 175 PRO A O 1
ATOM 1409 N N . ILE A 1 176 ? -10.613 3.123 17.578 1.00 65.69 176 ILE A N 1
ATOM 1410 C CA . ILE A 1 176 ? -9.661 4.200 17.889 1.00 65.69 176 ILE A CA 1
ATOM 1411 C C . ILE A 1 176 ? -10.412 5.397 18.486 1.00 65.69 176 ILE A C 1
ATOM 1413 O O . ILE A 1 176 ? -9.952 6.008 19.453 1.00 65.69 176 ILE A O 1
ATOM 1417 N N . ALA A 1 177 ? -11.625 5.642 17.990 1.00 60.25 177 ALA A N 1
ATOM 1418 C CA . ALA A 1 177 ? -12.502 6.696 18.462 1.00 60.25 177 ALA A CA 1
ATOM 1419 C C . ALA A 1 177 ? -12.972 6.543 19.919 1.00 60.25 177 ALA A C 1
ATOM 1421 O O . ALA A 1 177 ? -13.100 7.546 20.611 1.00 60.25 177 ALA A O 1
ATOM 1422 N N . THR A 1 178 ? -13.124 5.328 20.452 1.00 65.31 178 THR A N 1
ATOM 1423 C CA . THR A 1 178 ? -13.352 5.133 21.902 1.00 65.31 178 THR A CA 1
ATOM 1424 C C . THR A 1 178 ? -12.088 5.270 22.746 1.00 65.31 178 THR A C 1
ATOM 1426 O O . THR A 1 178 ? -12.185 5.630 23.915 1.00 65.31 178 THR A O 1
ATOM 1429 N N . ILE A 1 179 ? -10.904 4.987 22.189 1.00 69.69 179 ILE A N 1
ATOM 1430 C CA . ILE A 1 179 ? -9.629 5.098 22.921 1.00 69.69 179 ILE A CA 1
ATOM 1431 C C . ILE A 1 179 ? -9.221 6.568 23.056 1.00 69.69 179 ILE A C 1
ATOM 1433 O O . ILE A 1 179 ? -8.772 7.005 24.114 1.00 69.69 179 ILE A O 1
ATOM 1437 N N . ILE A 1 180 ? -9.347 7.322 21.964 1.00 75.69 180 ILE A N 1
ATOM 1438 C CA . ILE A 1 180 ? -8.838 8.692 21.851 1.00 75.69 180 ILE A CA 1
ATOM 1439 C C . ILE A 1 180 ? -9.964 9.727 22.048 1.00 75.69 180 ILE A C 1
ATOM 1441 O O . ILE A 1 180 ? -9.692 10.857 22.459 1.00 75.69 180 ILE A O 1
ATOM 1445 N N . GLY A 1 181 ? -11.222 9.337 21.840 1.00 78.94 181 GLY A N 1
ATOM 1446 C CA . GLY A 1 181 ? -12.393 10.214 21.822 1.00 78.94 181 GLY A CA 1
ATOM 1447 C C . GLY A 1 181 ? -12.779 10.608 20.395 1.00 78.94 181 GLY A C 1
ATOM 1448 O O . GLY A 1 181 ? -11.915 10.730 19.520 1.00 78.94 181 GLY A O 1
ATOM 1449 N N . GLU A 1 182 ? -14.074 10.817 20.160 1.00 81.88 182 GLU A N 1
ATOM 1450 C CA . GLU A 1 182 ? -14.623 11.142 18.838 1.00 81.88 182 GLU A CA 1
ATOM 1451 C C . GLU A 1 182 ? -14.055 12.458 18.291 1.00 81.88 182 GLU A C 1
ATOM 1453 O O . GLU A 1 182 ? -13.468 12.471 17.211 1.00 81.88 182 GLU A O 1
ATOM 1458 N N . GLU A 1 183 ? -14.112 13.531 19.084 1.00 82.94 183 GLU A N 1
ATOM 1459 C CA . GLU A 1 183 ? -13.600 14.863 18.726 1.00 82.94 183 GLU A CA 1
ATOM 1460 C C . GLU A 1 183 ? -12.113 14.816 18.317 1.00 82.94 183 GLU A C 1
ATOM 1462 O O . GLU A 1 183 ? -11.683 15.337 17.286 1.00 82.94 183 GLU A O 1
ATOM 1467 N N . LYS A 1 184 ? -11.289 14.115 19.104 1.00 85.12 184 LYS A N 1
ATOM 1468 C CA . LYS A 1 184 ? -9.859 13.967 18.807 1.00 85.12 184 LYS A CA 1
ATOM 1469 C C . LYS A 1 184 ? -9.606 13.096 17.575 1.00 85.12 184 LYS A C 1
ATOM 1471 O O . LYS A 1 184 ? -8.636 13.337 16.859 1.00 85.12 184 LYS A O 1
ATOM 1476 N N . SER A 1 185 ? -10.461 12.112 17.312 1.00 85.94 185 SER A N 1
ATOM 1477 C CA . SER A 1 185 ? -10.360 11.243 16.134 1.00 85.94 185 SER A CA 1
ATOM 1478 C C . SER A 1 185 ? -10.742 11.982 14.853 1.00 85.94 185 SER A C 1
ATOM 1480 O O . SER A 1 185 ? -10.049 11.850 13.845 1.00 85.94 185 SER A O 1
ATOM 1482 N N . GLN A 1 186 ? -11.761 12.844 14.909 1.00 86.19 186 GLN A N 1
ATOM 1483 C CA . GLN A 1 186 ? -12.110 13.754 13.815 1.00 86.19 186 GLN A CA 1
ATOM 1484 C C . GLN A 1 186 ? -10.968 14.744 13.526 1.00 86.19 186 GLN A C 1
ATOM 1486 O O . GLN A 1 186 ? -10.554 14.891 12.375 1.00 86.19 186 GLN A O 1
ATOM 1491 N N . LYS A 1 187 ? -10.375 15.350 14.568 1.00 88.12 187 LYS A N 1
ATOM 1492 C CA . LYS A 1 187 ? -9.186 16.216 14.425 1.00 88.12 187 LYS A CA 1
ATOM 1493 C C . LYS A 1 187 ? -7.996 15.478 13.812 1.00 88.12 187 LYS A C 1
ATOM 1495 O O . LYS A 1 187 ? -7.319 16.030 12.947 1.00 88.12 187 LYS A O 1
ATOM 1500 N N . LEU A 1 188 ? -7.742 14.238 14.233 1.00 90.50 188 LEU A N 1
ATOM 1501 C CA . LEU A 1 188 ? -6.674 13.414 13.671 1.00 90.50 188 LEU A CA 1
ATOM 1502 C C . LEU A 1 188 ? -6.911 13.125 12.183 1.00 90.50 188 LEU A C 1
ATOM 1504 O O . LEU A 1 188 ? -5.994 13.308 11.389 1.00 90.50 188 LEU A O 1
ATOM 1508 N N . SER A 1 189 ? -8.128 12.735 11.796 1.00 90.12 189 SER A N 1
ATOM 1509 C CA . SER A 1 189 ? -8.488 12.538 10.386 1.00 90.12 189 SER A CA 1
ATOM 1510 C C . SER A 1 189 ? -8.278 13.810 9.559 1.00 90.12 189 SER A C 1
ATOM 1512 O O . SER A 1 189 ? -7.639 13.750 8.514 1.00 90.12 189 SER A O 1
ATOM 1514 N N . MET A 1 190 ? -8.687 14.977 10.064 1.00 90.50 190 MET A N 1
ATOM 1515 C CA . MET A 1 190 ? -8.450 16.253 9.382 1.00 90.50 190 MET A CA 1
ATOM 1516 C C . MET A 1 190 ? -6.951 16.530 9.168 1.00 90.50 190 MET A C 1
ATOM 1518 O O . MET A 1 190 ? -6.546 16.955 8.087 1.00 90.50 190 MET A O 1
ATOM 1522 N N . ILE A 1 191 ? -6.109 16.276 10.177 1.00 93.38 191 ILE A N 1
ATOM 1523 C CA . ILE A 1 191 ? -4.649 16.425 10.051 1.00 93.38 191 ILE A CA 1
ATOM 1524 C C . ILE A 1 191 ? -4.102 15.468 8.985 1.00 93.38 191 ILE A C 1
ATOM 1526 O O . ILE A 1 191 ? -3.271 15.872 8.170 1.00 93.38 191 ILE A O 1
ATOM 1530 N N . LEU A 1 192 ? -4.574 14.219 8.964 1.00 94.25 192 LEU A N 1
ATOM 1531 C CA . LEU A 1 192 ? -4.183 13.239 7.952 1.00 94.25 192 LEU A CA 1
ATOM 1532 C C . LEU A 1 192 ? -4.596 13.689 6.547 1.00 94.25 192 LEU A C 1
ATOM 1534 O O . LEU A 1 192 ? -3.772 13.617 5.643 1.00 94.25 192 LEU A O 1
ATOM 1538 N N . ASP A 1 193 ? -5.804 14.221 6.363 1.00 93.62 193 ASP A N 1
ATOM 1539 C CA . ASP A 1 193 ? -6.274 14.731 5.068 1.00 93.62 193 ASP A CA 1
ATOM 1540 C C . ASP A 1 193 ? -5.439 15.927 4.578 1.00 93.62 193 ASP A C 1
ATOM 1542 O O . ASP A 1 193 ? -5.079 16.001 3.402 1.00 93.62 193 ASP A O 1
ATOM 1546 N N . ILE A 1 194 ? -5.048 16.842 5.473 1.00 92.56 194 ILE A N 1
ATOM 1547 C CA . ILE A 1 194 ? -4.133 17.944 5.130 1.00 92.56 194 ILE A CA 1
ATOM 1548 C C . ILE A 1 194 ? -2.768 17.396 4.696 1.00 92.56 194 ILE A C 1
ATOM 1550 O O . ILE A 1 194 ? -2.208 17.849 3.694 1.00 92.56 194 ILE A O 1
ATOM 1554 N N . LEU A 1 195 ? -2.236 16.396 5.406 1.00 94.44 195 LEU A N 1
ATOM 1555 C CA . LEU A 1 195 ? -1.000 15.727 5.002 1.00 94.44 195 LEU A CA 1
ATOM 1556 C C . LEU A 1 195 ? -1.156 15.058 3.629 1.00 94.44 195 LEU A C 1
ATOM 1558 O O . LEU A 1 195 ? -0.264 15.196 2.798 1.00 94.44 195 LEU A O 1
ATOM 1562 N N . VAL A 1 196 ? -2.287 14.409 3.337 1.00 93.88 196 VAL A N 1
ATOM 1563 C CA . VAL A 1 196 ? -2.568 13.837 2.007 1.00 93.88 196 VAL A CA 1
ATOM 1564 C C . VAL A 1 196 ? -2.457 14.904 0.921 1.00 93.88 196 VAL A C 1
ATOM 1566 O O . VAL A 1 196 ? -1.787 14.674 -0.085 1.00 93.88 196 VAL A O 1
ATOM 1569 N N . ILE A 1 197 ? -3.049 16.084 1.130 1.00 91.94 197 ILE A N 1
ATOM 1570 C CA . ILE A 1 197 ? -2.953 17.200 0.179 1.00 91.94 197 ILE A CA 1
ATOM 1571 C C . ILE A 1 197 ? -1.485 17.587 -0.052 1.00 91.94 197 ILE A C 1
ATOM 1573 O O . ILE A 1 197 ? -1.068 17.733 -1.201 1.00 91.94 197 ILE A O 1
ATOM 1577 N N . LEU A 1 198 ? -0.671 17.681 1.004 1.00 91.25 198 LEU A N 1
ATOM 1578 C CA . LEU A 1 198 ? 0.761 17.979 0.872 1.00 91.25 198 LEU A CA 1
ATOM 1579 C C . LEU A 1 198 ? 1.500 16.908 0.053 1.00 91.25 198 LEU A C 1
ATOM 1581 O O . LEU A 1 198 ? 2.246 17.247 -0.867 1.00 91.25 198 LEU A O 1
ATOM 1585 N N . PHE A 1 199 ? 1.255 15.625 0.333 1.00 90.25 199 PHE A N 1
ATOM 1586 C CA . PHE A 1 199 ? 1.851 14.510 -0.412 1.00 90.25 199 PHE A CA 1
ATOM 1587 C C . PHE A 1 199 ? 1.418 14.469 -1.886 1.00 90.25 199 PHE A C 1
ATOM 1589 O O . PHE A 1 199 ? 2.169 13.957 -2.713 1.00 90.25 199 PHE A O 1
ATOM 1596 N N . LEU A 1 200 ? 0.245 15.013 -2.230 1.00 88.44 200 LEU A N 1
ATOM 1597 C CA . LEU A 1 200 ? -0.248 15.122 -3.608 1.00 88.44 200 LEU A CA 1
ATOM 1598 C C . LEU A 1 200 ? 0.283 16.356 -4.352 1.00 88.44 200 LEU A C 1
ATOM 1600 O O . LEU A 1 200 ? 0.471 16.290 -5.566 1.00 88.44 200 LEU A O 1
ATOM 1604 N N . ILE A 1 201 ? 0.563 17.458 -3.650 1.00 86.44 201 ILE A N 1
ATOM 1605 C CA . ILE A 1 201 ? 1.094 18.694 -4.250 1.00 86.44 201 ILE A CA 1
ATOM 1606 C C . ILE A 1 201 ? 2.566 18.545 -4.645 1.00 86.44 201 ILE A C 1
ATOM 1608 O O . ILE A 1 201 ? 2.948 18.947 -5.741 1.00 86.44 201 ILE A O 1
ATOM 1612 N N . ILE A 1 202 ? 3.403 17.959 -3.782 1.00 80.56 202 ILE A N 1
ATOM 1613 C CA . ILE A 1 202 ? 4.845 17.783 -4.046 1.00 80.56 202 ILE A CA 1
ATOM 1614 C C . ILE A 1 202 ? 5.119 17.129 -5.421 1.00 80.56 202 ILE A C 1
ATOM 1616 O O . ILE A 1 202 ? 5.933 17.659 -6.181 1.00 80.56 202 ILE A O 1
ATOM 1620 N N . PRO A 1 203 ? 4.442 16.031 -5.812 1.00 74.56 203 PRO A N 1
ATOM 1621 C CA . PRO A 1 203 ? 4.642 15.399 -7.111 1.00 74.56 203 PRO A CA 1
ATOM 1622 C C . PRO A 1 203 ? 3.974 16.123 -8.293 1.00 74.56 203 PRO A C 1
ATOM 1624 O O . PRO A 1 203 ? 3.948 15.556 -9.381 1.00 74.56 203 PRO A O 1
ATOM 1627 N N . MET A 1 204 ? 3.430 17.340 -8.141 1.00 71.56 204 MET A N 1
ATOM 1628 C CA . MET A 1 204 ? 2.932 18.144 -9.276 1.00 71.56 204 MET A CA 1
ATOM 1629 C C . MET A 1 204 ? 4.051 18.836 -10.069 1.00 71.56 204 MET A C 1
ATOM 1631 O O . MET A 1 204 ? 3.818 19.253 -11.200 1.00 71.56 204 MET A O 1
ATOM 1635 N N . PHE A 1 205 ? 5.255 18.936 -9.498 1.00 65.69 205 PHE A N 1
ATOM 1636 C CA . PHE A 1 205 ? 6.386 19.672 -10.074 1.00 65.69 205 PHE A CA 1
ATOM 1637 C C . PHE A 1 205 ? 7.480 18.874 -10.827 1.00 65.69 205 PHE A C 1
ATOM 1639 O O . PHE A 1 205 ? 8.415 19.526 -11.287 1.00 65.69 205 PHE A O 1
ATOM 1646 N N . PRO A 1 206 ? 7.464 17.531 -10.980 1.00 64.38 206 PRO A N 1
ATOM 1647 C CA . PRO A 1 206 ? 8.487 16.850 -11.765 1.00 64.38 206 PRO A CA 1
ATOM 1648 C C . PRO A 1 206 ? 8.216 16.921 -13.274 1.00 64.38 206 PRO A C 1
ATOM 1650 O O . PRO A 1 206 ? 7.069 16.883 -13.729 1.00 64.38 206 PRO A O 1
ATOM 1653 N N . ASP A 1 207 ? 9.307 16.945 -14.041 1.00 58.84 207 ASP A N 1
ATOM 1654 C CA . ASP A 1 207 ? 9.302 16.879 -15.500 1.00 58.84 207 ASP A CA 1
ATOM 1655 C C . ASP A 1 207 ? 8.825 15.500 -15.967 1.00 58.84 207 ASP A C 1
ATOM 1657 O O . ASP A 1 207 ? 9.574 14.520 -16.016 1.00 58.84 207 ASP A O 1
ATOM 1661 N N . PHE A 1 208 ? 7.543 15.404 -16.311 1.00 62.78 208 PHE A N 1
ATOM 1662 C CA . PHE A 1 208 ? 7.029 14.236 -17.007 1.00 62.78 208 PHE A CA 1
ATOM 1663 C C . PHE A 1 208 ? 7.501 14.275 -18.467 1.00 62.78 208 PHE A C 1
ATOM 1665 O O . PHE A 1 208 ? 7.300 15.276 -19.152 1.00 62.78 208 PHE A O 1
ATOM 1672 N N . PRO A 1 209 ? 8.034 13.170 -19.012 1.00 61.72 209 PRO A N 1
ATOM 1673 C CA . PRO A 1 209 ? 8.511 13.132 -20.395 1.00 61.72 209 PRO A CA 1
ATOM 1674 C C . PRO A 1 209 ? 7.384 13.239 -21.441 1.00 61.72 209 PRO A C 1
ATOM 1676 O O . PRO A 1 209 ? 7.658 13.351 -22.632 1.00 61.72 209 PRO A O 1
ATOM 1679 N N . ASN A 1 210 ? 6.112 13.178 -21.030 1.00 69.00 210 ASN A N 1
ATOM 1680 C CA . ASN A 1 210 ? 4.956 13.269 -21.918 1.00 69.00 210 ASN A CA 1
ATOM 1681 C C . ASN A 1 210 ? 3.939 14.286 -21.383 1.00 69.00 210 ASN A C 1
ATOM 1683 O O . ASN A 1 210 ? 3.326 14.063 -20.337 1.00 69.00 210 ASN A O 1
ATOM 1687 N N . ILE A 1 211 ? 3.709 15.347 -22.160 1.00 71.56 211 ILE A N 1
ATOM 1688 C CA . ILE A 1 211 ? 2.823 16.458 -21.797 1.00 71.56 211 ILE A CA 1
ATOM 1689 C C . ILE A 1 211 ? 1.364 16.024 -21.594 1.00 71.56 211 ILE A C 1
ATOM 1691 O O . ILE A 1 211 ? 0.706 16.506 -20.680 1.00 71.56 211 ILE A O 1
ATOM 1695 N N . PHE A 1 212 ? 0.861 15.054 -22.366 1.00 69.75 212 PHE A N 1
ATOM 1696 C CA . PHE A 1 212 ? -0.510 14.552 -22.209 1.00 69.75 212 PHE A CA 1
ATOM 1697 C C . PHE A 1 212 ? -0.679 13.760 -20.912 1.00 69.75 212 PHE A C 1
ATOM 1699 O O . PHE A 1 212 ? -1.673 13.925 -20.205 1.00 69.75 212 PHE A O 1
ATOM 1706 N N . ALA A 1 213 ? 0.305 12.919 -20.579 1.00 67.31 213 ALA A N 1
ATOM 1707 C CA . ALA A 1 213 ? 0.305 12.177 -19.322 1.00 67.31 213 ALA A CA 1
ATOM 1708 C C . ALA A 1 213 ? 0.409 13.131 -18.123 1.00 67.31 213 ALA A C 1
ATOM 1710 O O . ALA A 1 213 ? -0.294 12.948 -17.132 1.00 67.31 213 ALA A O 1
ATOM 1711 N N . GLN A 1 214 ? 1.220 14.185 -18.256 1.00 72.56 214 GLN A N 1
ATOM 1712 C CA . GLN A 1 214 ? 1.344 15.246 -17.263 1.00 72.56 214 GLN A CA 1
ATOM 1713 C C . GLN A 1 214 ? 0.025 15.994 -17.052 1.00 72.56 214 GLN A C 1
ATOM 1715 O O . GLN A 1 214 ? -0.403 16.165 -15.914 1.00 72.56 214 GLN A O 1
ATOM 1720 N N . SER A 1 215 ? -0.654 16.409 -18.127 1.00 76.31 215 SER A N 1
ATOM 1721 C CA . SER A 1 215 ? -1.931 17.125 -18.028 1.00 76.31 215 SER A CA 1
ATOM 1722 C C . SER A 1 215 ? -3.024 16.270 -17.391 1.00 76.31 215 SER A C 1
ATOM 1724 O O . SER A 1 215 ? -3.736 16.752 -16.511 1.00 76.31 215 SER A O 1
ATOM 1726 N N . PHE A 1 216 ? -3.145 15.000 -17.794 1.00 75.00 216 PHE A N 1
ATOM 1727 C CA . PHE A 1 216 ? -4.119 14.086 -17.195 1.00 75.00 216 PHE A CA 1
ATOM 1728 C C . PHE A 1 216 ? -3.835 13.871 -15.706 1.00 75.00 216 PHE A C 1
ATOM 1730 O O . PHE A 1 216 ? -4.743 13.958 -14.881 1.00 75.00 216 PHE A O 1
ATOM 1737 N N . TYR A 1 217 ? -2.564 13.667 -15.360 1.00 75.75 217 TYR A N 1
ATOM 1738 C CA . TYR A 1 217 ? -2.129 13.539 -13.979 1.00 75.75 217 TYR A CA 1
ATOM 1739 C C . TYR A 1 217 ? -2.501 14.778 -13.149 1.00 75.75 217 TYR A C 1
ATOM 1741 O O . TYR A 1 217 ? -3.218 14.648 -12.157 1.00 75.75 217 TYR A O 1
ATOM 1749 N N . ILE A 1 218 ? -2.118 15.980 -13.594 1.00 81.44 218 ILE A N 1
ATOM 1750 C CA . ILE A 1 218 ? -2.448 17.244 -12.916 1.00 81.44 218 ILE A CA 1
ATOM 1751 C C . ILE A 1 218 ? -3.960 17.380 -12.719 1.00 81.44 218 ILE A C 1
ATOM 1753 O O . ILE A 1 218 ? -4.402 17.698 -11.617 1.00 81.44 218 ILE A O 1
ATOM 1757 N N . TYR A 1 219 ? -4.758 17.087 -13.749 1.00 83.31 219 TYR A N 1
ATOM 1758 C CA . TYR A 1 219 ? -6.217 17.150 -13.666 1.00 83.31 219 TYR A CA 1
ATOM 1759 C C . TYR A 1 219 ? -6.772 16.211 -12.586 1.00 83.31 219 TYR A C 1
ATOM 1761 O O . TYR A 1 219 ? -7.539 16.640 -11.721 1.00 83.31 219 TYR A O 1
ATOM 1769 N N . THR A 1 220 ? -6.338 14.946 -12.576 1.00 80.81 220 THR A N 1
ATOM 1770 C CA . THR A 1 220 ? -6.774 13.973 -11.561 1.00 80.81 220 THR A CA 1
ATOM 1771 C C . THR A 1 220 ? -6.323 14.349 -10.150 1.00 80.81 220 THR A C 1
ATOM 1773 O O . THR A 1 220 ? -7.084 14.185 -9.193 1.00 80.81 220 THR A O 1
ATOM 1776 N N . THR A 1 221 ? -5.124 14.916 -10.008 1.00 84.62 221 THR A N 1
ATOM 1777 C CA . THR A 1 221 ? -4.584 15.364 -8.723 1.00 84.62 221 THR A CA 1
ATOM 1778 C C . THR A 1 221 ? -5.353 16.563 -8.185 1.00 84.62 221 THR A C 1
ATOM 1780 O O . THR A 1 221 ? -5.725 16.553 -7.016 1.00 84.62 221 THR A O 1
ATOM 1783 N N . ILE A 1 222 ? -5.681 17.552 -9.025 1.00 87.62 222 ILE A N 1
ATOM 1784 C CA . ILE A 1 222 ? -6.503 18.705 -8.622 1.00 87.62 222 ILE A CA 1
ATOM 1785 C C . ILE A 1 222 ? -7.876 18.239 -8.138 1.00 87.62 222 ILE A C 1
ATOM 1787 O O . ILE A 1 222 ? -8.308 18.645 -7.062 1.00 87.62 222 ILE A O 1
ATOM 1791 N N . ILE A 1 223 ? -8.542 17.350 -8.883 1.00 88.50 223 ILE A N 1
ATOM 1792 C CA . ILE A 1 223 ? -9.830 16.782 -8.458 1.00 88.50 223 ILE A CA 1
ATOM 1793 C C . ILE A 1 223 ? -9.691 16.087 -7.103 1.00 88.50 223 ILE A C 1
ATOM 1795 O O . ILE A 1 223 ? -10.511 16.303 -6.213 1.00 88.50 223 ILE A O 1
ATOM 1799 N N . THR A 1 224 ? -8.640 15.285 -6.926 1.00 86.19 224 THR A N 1
ATOM 1800 C CA . THR A 1 224 ? -8.395 14.568 -5.669 1.00 86.19 224 THR A CA 1
ATOM 1801 C C . THR A 1 224 ? -8.176 15.542 -4.512 1.00 86.19 224 THR A C 1
ATOM 1803 O O . THR A 1 224 ? -8.796 15.381 -3.467 1.00 86.19 224 THR A O 1
ATOM 1806 N N . ILE A 1 225 ? -7.372 16.592 -4.704 1.00 90.06 225 ILE A N 1
ATOM 1807 C CA . ILE A 1 225 ? -7.142 17.640 -3.700 1.00 90.06 225 ILE A CA 1
ATOM 1808 C C . ILE A 1 225 ? -8.452 18.340 -3.331 1.00 90.06 225 ILE A C 1
ATOM 1810 O O . ILE A 1 225 ? -8.708 18.547 -2.149 1.00 90.06 225 ILE A O 1
ATOM 1814 N N . VAL A 1 226 ? -9.302 18.671 -4.308 1.00 91.44 226 VAL A N 1
ATOM 1815 C CA . VAL A 1 226 ? -10.608 19.296 -4.046 1.00 91.44 226 VAL A CA 1
ATOM 1816 C C . VAL A 1 226 ? -11.495 18.370 -3.215 1.00 91.44 226 VAL A C 1
ATOM 1818 O O . VAL A 1 226 ? -12.066 18.808 -2.221 1.00 91.44 226 VAL A O 1
ATOM 1821 N N . ILE A 1 227 ? -11.581 17.086 -3.572 1.00 90.62 227 ILE A N 1
ATOM 1822 C CA . ILE A 1 227 ? -12.390 16.103 -2.837 1.00 90.62 227 ILE A CA 1
ATOM 1823 C C . ILE A 1 227 ? -11.878 15.930 -1.402 1.00 90.62 227 ILE A C 1
ATOM 1825 O O . ILE A 1 227 ? -12.672 15.977 -0.463 1.00 90.62 227 ILE A O 1
ATOM 1829 N N . VAL A 1 228 ? -10.566 15.763 -1.219 1.00 89.75 228 VAL A N 1
ATOM 1830 C CA . VAL A 1 228 ? -9.949 15.616 0.110 1.00 89.75 228 VAL A CA 1
ATOM 1831 C C . VAL A 1 228 ? -10.105 16.901 0.926 1.00 89.75 228 VAL A C 1
ATOM 1833 O O . VAL A 1 228 ? -10.413 16.839 2.111 1.00 89.75 228 VAL A O 1
ATOM 1836 N N . GLY A 1 229 ? -9.991 18.071 0.297 1.00 89.00 229 GLY A N 1
ATOM 1837 C CA . GLY A 1 229 ? -10.241 19.360 0.940 1.00 89.00 229 GLY A CA 1
ATOM 1838 C C . GLY A 1 229 ? -11.685 19.509 1.422 1.00 89.00 229 GLY A C 1
ATOM 1839 O O . GLY A 1 229 ? -11.915 19.958 2.543 1.00 89.00 229 GLY A O 1
ATOM 1840 N N . ILE A 1 230 ? -12.664 19.078 0.619 1.00 90.00 230 ILE A N 1
ATOM 1841 C CA . ILE A 1 230 ? -14.074 19.036 1.034 1.00 90.00 230 ILE A CA 1
ATOM 1842 C C . ILE A 1 230 ? -14.255 18.069 2.210 1.00 90.00 230 ILE A C 1
ATOM 1844 O O . ILE A 1 230 ? -14.932 18.421 3.174 1.00 90.00 230 ILE A O 1
ATOM 1848 N N . ALA A 1 231 ? -13.640 16.884 2.167 1.00 86.81 231 ALA A N 1
ATOM 1849 C CA . ALA A 1 231 ? -13.707 15.917 3.262 1.00 86.81 231 ALA A CA 1
ATOM 1850 C C . ALA A 1 231 ? -13.142 16.497 4.571 1.00 86.81 231 ALA A C 1
ATOM 1852 O O . ALA A 1 231 ? -13.827 16.461 5.592 1.00 86.81 231 ALA A O 1
ATOM 1853 N N . ALA A 1 232 ? -11.971 17.136 4.521 1.00 87.69 232 ALA A N 1
ATOM 1854 C CA . ALA A 1 232 ? -11.362 17.795 5.673 1.00 87.69 232 ALA A CA 1
ATOM 1855 C C . ALA A 1 232 ? -12.254 18.914 6.246 1.00 87.69 232 ALA A C 1
ATOM 1857 O O . ALA A 1 232 ? -12.411 19.025 7.463 1.00 87.69 232 ALA A O 1
ATOM 1858 N N . LEU A 1 233 ? -12.885 19.721 5.381 1.00 87.81 233 LEU A N 1
ATOM 1859 C CA . LEU A 1 233 ? -13.821 20.774 5.797 1.00 87.81 233 LEU A CA 1
ATOM 1860 C C . LEU A 1 233 ? -15.085 20.213 6.459 1.00 87.81 233 LEU A C 1
ATOM 1862 O O . LEU A 1 233 ? -15.575 20.791 7.430 1.00 87.81 233 LEU A O 1
ATOM 1866 N N . LEU A 1 234 ? -15.622 19.105 5.944 1.00 85.44 234 LEU A N 1
ATOM 1867 C CA . LEU A 1 234 ? -16.782 18.438 6.537 1.00 85.44 234 LEU A CA 1
ATOM 1868 C C . LEU A 1 234 ? -16.439 17.853 7.910 1.00 85.44 234 LEU A C 1
ATOM 1870 O O . LEU A 1 234 ? -17.194 18.069 8.856 1.00 85.44 234 LEU A O 1
ATOM 1874 N N . SER A 1 235 ? -15.279 17.206 8.041 1.00 80.25 235 SER A N 1
ATOM 1875 C CA . SER A 1 235 ? -14.771 16.717 9.328 1.00 80.25 235 SER A CA 1
ATOM 1876 C C . SER A 1 235 ? -14.581 17.855 10.338 1.00 80.25 235 SER A C 1
ATOM 1878 O O . SER A 1 235 ? -14.908 17.697 11.509 1.00 80.25 235 SER A O 1
ATOM 1880 N N . TYR A 1 236 ? -14.118 19.029 9.893 1.00 81.69 236 TYR A N 1
ATOM 1881 C CA . TYR A 1 236 ? -14.004 20.213 10.750 1.00 81.69 236 TYR A CA 1
ATOM 1882 C C . TYR A 1 236 ? -15.365 20.747 11.215 1.00 81.69 236 TYR A C 1
ATOM 1884 O O . TYR A 1 236 ? -15.510 21.120 12.377 1.00 81.69 236 TYR A O 1
ATOM 1892 N N . ARG A 1 237 ? -16.369 20.787 10.327 1.00 81.44 237 ARG A N 1
ATOM 1893 C CA . ARG A 1 237 ? -17.719 21.248 10.689 1.00 81.44 237 ARG A CA 1
ATOM 1894 C C . ARG A 1 237 ? -18.381 20.344 11.723 1.00 81.44 237 ARG A C 1
ATOM 1896 O O . ARG A 1 237 ? -18.930 20.873 12.678 1.00 81.44 237 ARG A O 1
ATOM 1903 N N . MET A 1 238 ? -18.267 19.024 11.566 1.00 71.12 238 MET A N 1
ATOM 1904 C CA . MET A 1 238 ? -18.803 18.058 12.535 1.00 71.12 238 MET A CA 1
ATOM 1905 C C . MET A 1 238 ? -18.217 18.223 13.945 1.00 71.12 238 MET A C 1
ATOM 1907 O O . MET A 1 238 ? -18.880 17.886 14.913 1.00 71.12 238 MET A O 1
ATOM 1911 N N . ASN A 1 239 ? -16.997 18.751 14.068 1.00 64.44 239 ASN A N 1
ATOM 1912 C CA . ASN A 1 239 ? -16.340 18.961 15.358 1.00 64.44 239 ASN A CA 1
ATOM 1913 C C . ASN A 1 239 ? -16.856 20.201 16.121 1.00 64.44 239 ASN A C 1
ATOM 1915 O O . ASN A 1 239 ? -16.536 20.363 17.296 1.00 64.44 239 ASN A O 1
ATOM 1919 N N . ASN A 1 240 ? -17.553 21.120 15.446 1.00 60.84 240 ASN A N 1
ATOM 1920 C CA . ASN A 1 240 ? -17.985 22.407 16.006 1.00 60.84 240 ASN A CA 1
ATOM 1921 C C . ASN A 1 240 ? -19.505 22.494 16.247 1.00 60.84 240 ASN A C 1
ATOM 1923 O O . ASN A 1 240 ? -19.979 23.557 16.654 1.00 60.84 240 ASN A O 1
ATOM 1927 N N . GLU A 1 241 ? -20.245 21.422 15.963 1.00 55.69 241 GLU A N 1
ATOM 1928 C CA . GLU A 1 241 ? -21.653 21.233 16.345 1.00 55.69 241 GLU A CA 1
ATOM 1929 C C . GLU A 1 241 ? -21.737 20.467 17.671 1.00 55.69 241 GLU A C 1
ATOM 1931 O O . GLU A 1 241 ? -22.603 20.838 18.497 1.00 55.69 241 GLU A O 1
#

Foldseek 3Di:
DLLQLQVVLCPPPDPVLSVLLVVLLVQLLVLLLVLLVLLLVLLQDADDPPVVVVVLVVSNVSSVVSLVVSLVSVVVSCVVVVADCVLSVLSVVLVVLSVCCSPPLNVDPPNQVSSLQSNLCSVLVSNVNSNRSNDPPRDPLSVLSSLLSSLLSSLVSLLVLLVCPVPDDPVRDCHPCNVQNSLVSLVSSLVSLVSSLVSLVVVLPDDDVDPVVSVVSVVVSVVVNVVSVVVSVVSVVVSVD

Radius of gyration: 19.77 Å; chains: 1; bounding box: 39×47×50 Å

pLDDT: mean 84.44, std 11.72, range [49.5, 98.0]

Sequence (241 aa):
MVLIGLETTRFGVGIGRVKINVYYGSFIFVLIAISGMIVVFLLKEKPRDEKARSIDMVIITFSALFYGIAFGLAVYHTIAYNLESLNLFLLALVGIIWFLSLYYGRDWKYKEILKNIIISVSFSFGLIYGASLNTTLIPAIIYLFFGAVFLLQISKDIINECKHIDREDKESFTPIATIIGEEKSQKLSMILDILVILFLIIPMFPDFPNIFAQSFYIYTTIITIVIVGIAALLSYRMNNE

Organism: NCBI:txid412755

Secondary structure (DSSP, 8-state):
-HHHHHHHT-TTS-HHHHHHHHHHHHHHHHHHHHHHHHHHHHHHSPP--HHHHHHHHHHHHHHHHHHHHHHHHHHHHHHHTT--THHHHHHHHHHHHHHHHHHHSSS-TTHHHHHHHHHHHHHHHHHHHHHHTT-SS--HHHHHHHHHHHHHHHHHHHHHHHTTTTTS-TTT---HHHHH-HHHHHHHHHHHHHHHHHHHHGGGSS--S-HHHHHHHHHHHHHHHHHHHHHHHHHHHHT--